Protein AF-A0A8H7FCW8-F1 (afdb_monomer)

Sequence (296 aa):
ADRPLLRIPKSFAQLQALNGLLKKYRDIYPYRIVVCYVITYLFLQAFSLPGSMYLSILGGAVWGVPTALPLACACVATGASLCYLLSAALGPALLTVPRFRAKLDQWGATIAANRENMISFLIVLRIAPLPPHWVVNAVCPHVGIGLAPFWVSTFLGIVGVSVIHTTIGGSLDEMTSADDFHLISWRNFFGLAAVVVGVLIPVGLRYYFGRRGVRAPAEAAITLEEEEEGAEDVVLAAGPRAAPKYAKDARLVLLDDADDDGEVFAPYADDDEEEGEDEDIILEAGPALVLKPAGQ

Radius of gyration: 32.62 Å; Cα contacts (8 Å, |Δi|>4): 241; chains: 1; bounding box: 102×66×73 Å

Foldseek 3Di:
DCVVLPDDDPFLVSVLSVLVVLLVVCVVPVPVSLVVLLVVLLVCLLVVHPDLLVSLLSLLQNPNLVVSLLSSLLSNLNSLLNNLVVLLVCVVVQCVDVVSVVLLVLVLVLCVVCVVPNLLLLLVCLLAPFDDPSVCSNNCSSSPHDSVSSSNSSSLSCSLVSSLSSLNNNCSNVDPHPVSPCCPPVVNVVVSVCSVVVSCVVSVVCVVPDPDDSPPSNVVRVVSVVVVVVVVPPPDDDDPPDDDPDDDDDDDDDDDDDDDDDYDDDDDDDDDDDDDDDDDDDPDDDDDDDDDDDDD

Solvent-accessible surface area (backbone atoms only — not comparable to full-atom values): 17621 Å² total; per-residue (Å²): 133,69,68,84,60,74,58,88,57,90,47,72,69,48,43,46,54,38,47,54,51,49,40,55,47,35,73,76,38,47,68,59,49,52,50,53,49,47,54,53,44,25,50,35,35,32,70,59,45,92,58,59,62,59,51,32,19,48,34,1,51,64,64,28,43,89,57,24,34,62,50,43,26,51,32,48,16,53,8,32,48,45,20,21,50,52,34,50,72,47,36,78,69,54,58,71,39,68,68,54,40,57,53,46,51,53,54,29,52,60,48,60,78,38,55,95,45,44,46,53,47,48,20,48,39,57,62,39,95,41,58,58,78,53,55,57,31,49,46,39,48,80,52,73,52,56,69,65,56,51,33,54,17,40,31,59,22,43,41,54,62,39,50,54,31,7,46,61,16,43,47,51,84,79,49,89,49,86,89,60,68,62,76,70,42,69,66,53,42,53,50,52,48,48,50,40,47,57,66,41,44,67,46,50,51,49,58,72,70,45,93,64,89,71,75,49,51,65,57,54,29,50,58,56,43,60,55,50,60,60,58,72,71,76,74,90,81,82,68,84,80,76,76,81,83,82,74,86,86,74,84,80,83,84,80,86,87,84,84,90,80,85,86,90,89,88,88,91,79,86,90,83,89,84,88,84,80,91,74,84,85,77,82,76,79,77,86,82,84,83,81,79,81,86,77,134

Mean predicted aligned error: 16.54 Å

pLDDT: mean 71.21, std 19.87, range [26.56, 96.88]

Structure (mmCIF, N/CA/C/O backbone):
data_AF-A0A8H7FCW8-F1
#
_entry.id   AF-A0A8H7FCW8-F1
#
loop_
_atom_site.group_PDB
_atom_site.id
_atom_site.type_symbol
_atom_site.label_atom_id
_atom_site.label_alt_id
_atom_site.label_comp_id
_atom_site.label_asym_id
_atom_site.label_entity_id
_atom_site.label_seq_id
_atom_site.pdbx_PDB_ins_code
_atom_site.Cartn_x
_atom_site.Cartn_y
_atom_site.Cartn_z
_atom_site.occupancy
_atom_site.B_iso_or_equiv
_atom_site.auth_seq_id
_atom_site.auth_comp_id
_atom_site.auth_asym_id
_atom_site.auth_atom_id
_atom_site.pdbx_PDB_model_num
ATOM 1 N N . ALA A 1 1 ? 1.873 5.183 -34.029 1.00 67.69 1 ALA A N 1
ATOM 2 C CA . ALA A 1 1 ? 2.656 3.959 -34.277 1.00 67.69 1 ALA A CA 1
ATOM 3 C C . ALA A 1 1 ? 2.491 2.933 -33.152 1.00 67.69 1 ALA A C 1
ATOM 5 O O . ALA A 1 1 ? 2.277 1.776 -33.469 1.00 67.69 1 ALA A O 1
ATOM 6 N N . ASP A 1 2 ? 2.474 3.338 -31.874 1.00 78.75 2 ASP A N 1
ATOM 7 C CA . ASP A 1 2 ? 2.653 2.394 -30.747 1.00 78.75 2 ASP A CA 1
ATOM 8 C C . ASP A 1 2 ? 1.355 1.746 -30.188 1.00 78.75 2 ASP A C 1
ATOM 10 O O . ASP A 1 2 ? 1.413 0.845 -29.356 1.00 78.75 2 ASP A O 1
ATOM 14 N N . ARG A 1 3 ? 0.164 2.129 -30.684 1.00 73.81 3 ARG A N 1
ATOM 15 C CA . ARG A 1 3 ? -1.146 1.561 -30.274 1.00 73.81 3 ARG A CA 1
ATOM 16 C C . ARG A 1 3 ? -1.275 0.021 -30.316 1.00 73.81 3 ARG A C 1
ATOM 18 O O . ARG A 1 3 ? -1.923 -0.506 -29.419 1.00 73.81 3 ARG A O 1
ATOM 25 N N . PRO A 1 4 ? -0.729 -0.728 -31.295 1.00 76.44 4 PRO A N 1
ATOM 26 C CA . PRO A 1 4 ? -0.875 -2.186 -31.319 1.00 76.44 4 PRO A CA 1
ATOM 27 C C . PRO A 1 4 ? -0.100 -2.910 -30.204 1.00 76.44 4 PRO A C 1
ATOM 29 O O . PRO A 1 4 ? -0.443 -4.049 -29.897 1.00 76.44 4 PRO A O 1
ATOM 32 N N . LEU A 1 5 ? 0.893 -2.257 -29.586 1.00 72.94 5 LEU A N 1
ATOM 33 C CA . LEU A 1 5 ? 1.656 -2.788 -28.448 1.00 72.94 5 LEU A CA 1
ATOM 34 C C . LEU A 1 5 ? 0.926 -2.590 -27.104 1.00 72.94 5 LEU A C 1
ATOM 36 O O . LEU A 1 5 ? 1.216 -3.295 -26.143 1.00 72.94 5 LEU A O 1
ATOM 40 N N . LEU A 1 6 ? -0.055 -1.679 -27.036 1.00 77.56 6 LEU A N 1
ATOM 41 C CA . LEU A 1 6 ? -0.935 -1.466 -25.879 1.00 77.56 6 LEU A CA 1
ATOM 42 C C . LEU A 1 6 ? -2.049 -2.523 -25.853 1.00 77.56 6 LEU A C 1
ATOM 44 O O . LEU A 1 6 ? -3.202 -2.259 -26.196 1.00 77.56 6 LEU A O 1
ATOM 48 N N . ARG A 1 7 ? -1.694 -3.751 -25.478 1.00 79.00 7 ARG A N 1
ATOM 49 C CA . ARG A 1 7 ? -2.632 -4.863 -25.275 1.00 79.00 7 ARG A CA 1
ATOM 50 C C . ARG A 1 7 ? -2.267 -5.616 -24.004 1.00 79.00 7 ARG A C 1
ATOM 52 O O . ARG A 1 7 ? -1.115 -5.590 -23.584 1.00 79.00 7 ARG A O 1
ATOM 59 N N . ILE A 1 8 ? -3.247 -6.303 -23.417 1.00 80.25 8 ILE A N 1
ATOM 60 C CA . ILE A 1 8 ? -2.997 -7.204 -22.287 1.00 80.25 8 ILE A CA 1
ATOM 61 C C . ILE A 1 8 ? -2.026 -8.291 -22.775 1.00 80.25 8 ILE A C 1
ATOM 63 O O . ILE A 1 8 ? -2.363 -9.005 -23.729 1.00 80.25 8 ILE A O 1
ATOM 67 N N . PRO A 1 9 ? -0.822 -8.391 -22.186 1.00 79.19 9 PRO A N 1
ATOM 68 C CA . PRO A 1 9 ? 0.190 -9.319 -22.656 1.00 79.19 9 PRO A CA 1
ATOM 69 C C . PRO A 1 9 ? -0.253 -10.751 -22.361 1.00 79.19 9 PRO A C 1
ATOM 71 O O . PRO A 1 9 ? -0.690 -11.064 -21.258 1.00 79.19 9 PRO A O 1
ATOM 74 N N . LYS A 1 10 ? -0.137 -11.625 -23.364 1.00 82.12 10 LYS A N 1
ATOM 75 C CA . LYS A 1 10 ? -0.438 -13.064 -23.244 1.00 82.12 10 LYS A CA 1
ATOM 76 C C . LYS A 1 10 ? 0.820 -13.931 -23.245 1.00 82.12 10 LYS A C 1
ATOM 78 O O . LYS A 1 10 ? 0.733 -15.145 -23.121 1.00 82.12 10 LYS A O 1
ATOM 83 N N . SER A 1 11 ? 1.982 -13.311 -23.433 1.00 80.75 11 SER A N 1
ATOM 84 C CA . SER A 1 11 ? 3.289 -13.964 -23.429 1.00 80.75 11 SER A CA 1
ATOM 85 C C . SER A 1 11 ? 4.317 -13.079 -22.740 1.00 80.75 11 SER A C 1
ATOM 87 O O . SER A 1 11 ? 4.171 -11.854 -22.696 1.00 80.75 11 SER A O 1
ATOM 89 N N . PHE A 1 12 ? 5.377 -13.705 -22.242 1.00 76.12 12 PHE A N 1
ATOM 90 C CA . PHE A 1 12 ? 6.464 -13.022 -21.554 1.00 76.12 12 PHE A CA 1
ATOM 91 C C . PHE A 1 12 ? 7.159 -11.973 -22.449 1.00 76.12 12 PHE A C 1
ATOM 93 O O . PHE A 1 12 ? 7.332 -10.825 -22.045 1.00 76.12 12 PHE A O 1
ATOM 100 N N . ALA A 1 13 ? 7.409 -12.305 -23.720 1.00 78.69 13 ALA A N 1
ATOM 101 C CA . ALA A 1 13 ? 7.969 -11.365 -24.695 1.00 78.69 13 ALA A CA 1
ATOM 102 C C . ALA A 1 13 ? 7.070 -10.133 -24.933 1.00 78.69 13 ALA A C 1
ATOM 104 O O . ALA A 1 13 ? 7.560 -9.011 -25.060 1.00 78.69 13 ALA A O 1
ATOM 105 N N . GLN A 1 14 ? 5.742 -10.310 -24.958 1.00 81.94 14 GLN A N 1
ATOM 106 C CA . GLN A 1 14 ? 4.805 -9.182 -25.063 1.00 81.94 14 GLN A CA 1
ATOM 107 C C . GLN A 1 14 ? 4.816 -8.309 -23.806 1.00 81.94 14 GLN A C 1
ATOM 109 O O . GLN A 1 14 ? 4.690 -7.092 -23.914 1.00 81.94 14 GLN A O 1
ATOM 114 N N . LEU A 1 15 ? 4.970 -8.916 -22.628 1.00 80.81 15 LEU A N 1
ATOM 115 C CA . LEU A 1 15 ? 5.060 -8.195 -21.362 1.00 80.81 15 LEU A CA 1
ATOM 116 C C . LEU A 1 15 ? 6.338 -7.341 -21.298 1.00 80.81 15 LEU A C 1
ATOM 118 O O . LEU A 1 15 ? 6.260 -6.175 -20.914 1.00 80.81 15 LEU A O 1
ATOM 122 N N . GLN A 1 16 ? 7.479 -7.865 -21.757 1.00 80.94 16 GLN A N 1
ATOM 123 C CA . GLN A 1 16 ? 8.723 -7.096 -21.886 1.00 80.94 16 GLN A CA 1
ATOM 124 C C . GLN A 1 16 ? 8.606 -5.962 -22.911 1.00 80.94 16 GLN A C 1
ATOM 126 O O . GLN A 1 16 ? 8.986 -4.828 -22.624 1.00 80.94 16 GLN A O 1
ATOM 131 N N . ALA A 1 17 ? 8.019 -6.223 -24.085 1.00 83.62 17 ALA A N 1
ATOM 132 C CA . ALA A 1 17 ? 7.793 -5.187 -25.094 1.00 83.62 17 ALA A CA 1
ATOM 133 C C . ALA A 1 17 ? 6.874 -4.064 -24.576 1.00 83.62 17 ALA A C 1
ATOM 135 O O . ALA A 1 17 ? 7.136 -2.881 -24.809 1.00 83.62 17 ALA A O 1
ATOM 136 N N . LEU A 1 18 ? 5.821 -4.423 -23.833 1.00 85.25 18 LEU A N 1
ATOM 137 C CA . LEU A 1 18 ? 4.933 -3.469 -23.174 1.00 85.25 18 LEU A CA 1
ATOM 138 C C . LEU A 1 18 ? 5.674 -2.675 -22.091 1.00 85.25 18 LEU A C 1
ATOM 140 O O . LEU A 1 18 ? 5.524 -1.457 -22.027 1.00 85.25 18 LEU A O 1
ATOM 144 N N . ASN A 1 19 ? 6.508 -3.329 -21.279 1.00 84.19 19 ASN A N 1
ATOM 145 C CA . ASN A 1 19 ? 7.333 -2.652 -20.281 1.00 84.19 19 ASN A CA 1
ATOM 146 C C . ASN A 1 19 ? 8.280 -1.627 -20.927 1.00 84.19 19 ASN A C 1
ATOM 148 O O . ASN A 1 19 ? 8.296 -0.466 -20.516 1.00 84.19 19 ASN A O 1
ATOM 152 N N . GLY A 1 20 ? 8.992 -2.018 -21.989 1.00 83.94 20 GLY A N 1
ATOM 153 C CA . GLY A 1 20 ? 9.863 -1.118 -22.746 1.00 83.94 20 GLY A CA 1
ATOM 154 C C . GLY A 1 20 ? 9.106 0.090 -23.305 1.00 83.94 20 GLY A C 1
ATOM 155 O O . GLY A 1 20 ? 9.594 1.221 -23.246 1.00 83.94 20 GLY A O 1
ATOM 156 N N . LEU A 1 21 ? 7.869 -0.116 -23.766 1.00 86.62 21 LEU A N 1
ATOM 157 C CA . LEU A 1 21 ? 7.003 0.975 -24.201 1.00 86.62 21 LEU A CA 1
ATOM 158 C C . LEU A 1 21 ? 6.611 1.906 -23.044 1.00 86.62 21 LEU A C 1
ATOM 160 O O . LEU A 1 21 ? 6.648 3.128 -23.196 1.00 86.62 21 LEU A O 1
ATOM 164 N N . LEU A 1 22 ? 6.257 1.353 -21.882 1.00 85.19 22 LEU A N 1
ATOM 165 C CA . LEU A 1 22 ? 5.939 2.145 -20.694 1.00 85.19 22 LEU A CA 1
ATOM 166 C C . LEU A 1 22 ? 7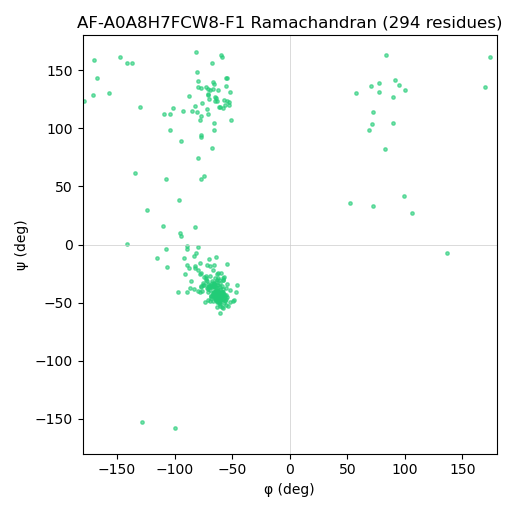.144 2.953 -20.211 1.00 85.19 22 LEU A C 1
ATOM 168 O O . LEU A 1 22 ? 6.975 4.120 -19.870 1.00 85.19 22 LEU A O 1
ATOM 172 N N . LYS A 1 23 ? 8.354 2.383 -20.234 1.00 86.38 23 LYS A N 1
ATOM 173 C CA . LYS A 1 23 ? 9.602 3.093 -19.910 1.00 86.38 23 LYS A CA 1
ATOM 174 C C . LYS A 1 23 ? 9.866 4.245 -20.873 1.00 86.38 23 LYS A C 1
ATOM 176 O O . LYS A 1 23 ? 10.110 5.363 -20.430 1.00 86.38 23 LYS A O 1
ATOM 181 N N . LYS A 1 24 ? 9.693 4.020 -22.179 1.00 88.31 24 LYS A N 1
ATOM 182 C CA . LYS A 1 24 ? 9.769 5.085 -23.191 1.00 88.31 24 LYS A CA 1
ATOM 183 C C . LYS A 1 24 ? 8.802 6.233 -22.870 1.00 88.31 24 LYS A C 1
ATOM 185 O O . LYS A 1 24 ? 9.197 7.394 -22.897 1.00 88.31 24 LYS A O 1
ATOM 190 N N . TYR A 1 25 ? 7.544 5.939 -22.537 1.00 86.00 25 TYR A N 1
ATOM 191 C CA . TYR A 1 25 ? 6.565 6.980 -22.195 1.00 86.00 25 TYR A CA 1
ATOM 192 C C . TYR A 1 25 ? 6.773 7.607 -20.813 1.00 86.00 25 TYR A C 1
ATOM 194 O O . TYR A 1 25 ? 6.441 8.779 -20.639 1.00 86.00 25 TYR A O 1
ATOM 202 N N . ARG A 1 26 ? 7.344 6.873 -19.854 1.00 86.94 26 ARG A N 1
ATOM 203 C CA . ARG A 1 26 ? 7.813 7.412 -18.572 1.00 86.94 26 ARG A CA 1
ATOM 204 C C . ARG A 1 26 ? 8.861 8.496 -18.806 1.00 86.94 26 ARG A C 1
ATOM 206 O O . ARG A 1 26 ? 8.776 9.535 -18.168 1.00 86.94 26 ARG A O 1
ATOM 213 N N . ASP A 1 27 ? 9.793 8.290 -19.731 1.00 88.62 27 ASP A N 1
ATOM 214 C CA . ASP A 1 27 ? 10.864 9.258 -19.992 1.00 88.62 27 ASP A CA 1
ATOM 215 C C . ASP A 1 27 ? 10.356 10.491 -20.757 1.00 8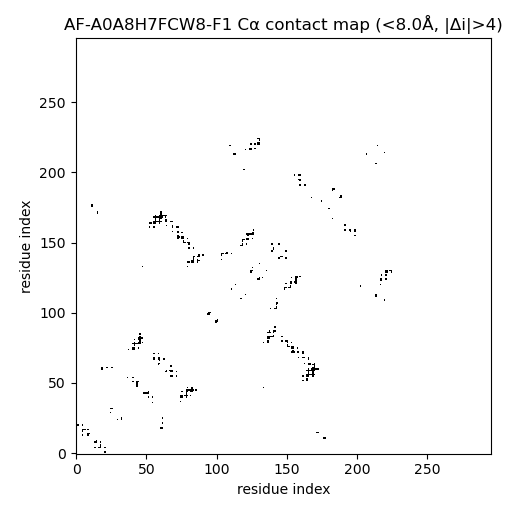8.62 27 ASP A C 1
ATOM 217 O O . ASP A 1 27 ? 10.786 11.611 -20.493 1.00 88.62 27 ASP A O 1
ATOM 221 N N . ILE A 1 28 ? 9.384 10.309 -21.659 1.00 91.19 28 ILE A N 1
ATOM 222 C CA . ILE A 1 28 ? 8.777 11.417 -22.417 1.00 91.19 28 ILE A CA 1
ATOM 223 C C . ILE A 1 28 ? 7.789 12.224 -21.551 1.00 91.19 28 ILE A C 1
ATOM 225 O O . ILE A 1 28 ? 7.732 13.449 -21.649 1.00 91.19 28 ILE A O 1
ATOM 229 N N . TYR A 1 29 ? 6.994 11.558 -20.706 1.00 91.56 29 TYR A N 1
ATOM 230 C CA . TYR A 1 29 ? 5.922 12.176 -19.915 1.00 91.56 29 TYR A CA 1
ATOM 231 C C . TYR A 1 29 ? 5.924 11.722 -18.441 1.00 91.56 29 TYR A C 1
ATOM 233 O O . TYR A 1 29 ? 4.914 11.192 -17.959 1.00 91.56 29 TYR A O 1
ATOM 241 N N . PRO A 1 30 ? 7.000 11.981 -17.676 1.00 88.75 30 PRO A N 1
ATOM 242 C CA . PRO A 1 30 ? 7.188 11.413 -16.337 1.00 88.75 30 PRO A CA 1
ATOM 243 C C . PRO A 1 30 ? 6.053 11.765 -15.373 1.00 88.75 30 PRO A C 1
ATOM 245 O O . PRO A 1 30 ? 5.476 10.883 -14.737 1.00 88.75 30 PRO A O 1
ATOM 248 N N . TYR A 1 31 ? 5.653 13.038 -15.329 1.00 92.00 31 TYR A N 1
ATOM 249 C CA . TYR A 1 31 ? 4.579 13.499 -14.447 1.00 92.00 31 TYR A CA 1
ATOM 250 C C . TYR A 1 31 ? 3.224 12.870 -14.778 1.00 92.00 31 TYR A C 1
ATOM 252 O O . TYR A 1 31 ? 2.482 12.501 -13.873 1.00 92.00 31 TYR A O 1
ATOM 260 N N . ARG A 1 32 ? 2.898 12.708 -16.067 1.00 92.44 32 ARG A N 1
ATOM 261 C CA . ARG A 1 32 ? 1.607 12.135 -16.483 1.00 92.44 32 ARG A CA 1
ATOM 262 C C . ARG A 1 32 ? 1.507 10.671 -16.076 1.00 92.44 32 ARG A C 1
ATOM 264 O O . ARG A 1 32 ? 0.476 10.269 -15.551 1.00 92.44 32 ARG A O 1
ATOM 271 N N . ILE A 1 33 ? 2.577 9.898 -16.272 1.00 92.31 33 ILE A N 1
ATOM 272 C CA . ILE A 1 33 ? 2.602 8.479 -15.899 1.00 92.31 33 ILE A CA 1
ATOM 273 C C . ILE A 1 33 ? 2.476 8.314 -14.383 1.00 92.31 33 ILE A C 1
ATOM 275 O O . ILE A 1 33 ? 1.669 7.503 -13.936 1.00 92.31 33 ILE A O 1
ATOM 279 N N . VAL A 1 34 ? 3.197 9.117 -13.591 1.00 93.06 34 VAL A N 1
ATOM 280 C CA . VAL A 1 34 ? 3.084 9.080 -12.123 1.00 93.06 34 VAL A CA 1
ATOM 281 C C . VAL A 1 34 ? 1.676 9.464 -11.666 1.00 93.06 34 VAL A C 1
ATOM 283 O O . VAL A 1 34 ? 1.093 8.757 -10.853 1.00 93.06 34 VAL A O 1
ATOM 286 N N . VAL A 1 35 ? 1.088 10.534 -12.209 1.00 94.88 35 VAL A N 1
ATOM 287 C CA . VAL A 1 35 ? -0.275 10.956 -11.844 1.00 94.88 35 VAL A CA 1
ATOM 288 C C . VAL A 1 35 ? -1.307 9.886 -12.207 1.00 94.88 35 VAL A C 1
ATOM 290 O O . VAL A 1 35 ? -2.135 9.537 -11.369 1.00 94.88 35 VAL A O 1
ATOM 293 N N . CYS A 1 36 ? -1.243 9.311 -13.411 1.00 94.31 36 CYS A N 1
ATOM 294 C CA . CYS A 1 36 ? -2.133 8.217 -13.807 1.00 94.31 36 CYS A CA 1
ATOM 295 C C . CYS A 1 36 ? -1.968 6.990 -12.903 1.00 94.31 36 CYS A C 1
ATOM 297 O O . CYS A 1 36 ? -2.968 6.397 -12.497 1.00 94.31 36 CYS A O 1
ATOM 299 N N . TYR A 1 37 ? -0.726 6.631 -12.564 1.00 94.62 37 TYR A N 1
ATOM 300 C CA . TYR A 1 37 ? -0.425 5.545 -11.637 1.00 94.62 37 TYR A CA 1
ATOM 301 C C . TYR A 1 37 ? -1.061 5.794 -10.268 1.00 94.62 37 TYR A C 1
ATOM 303 O O . TYR A 1 37 ? -1.833 4.963 -9.800 1.00 94.62 37 TYR A O 1
ATOM 311 N N . VAL A 1 38 ? -0.806 6.961 -9.667 1.00 96.31 38 VAL A N 1
ATOM 312 C CA . VAL A 1 38 ? -1.325 7.331 -8.343 1.00 96.31 38 VAL A CA 1
ATOM 313 C C . VAL A 1 38 ? -2.851 7.350 -8.342 1.00 96.31 38 VAL A C 1
ATOM 315 O O . VAL A 1 38 ? -3.451 6.711 -7.488 1.00 96.31 38 VAL A O 1
ATOM 318 N N . ILE A 1 39 ? -3.497 8.015 -9.305 1.00 96.50 39 ILE A N 1
ATOM 319 C CA . ILE A 1 39 ? -4.966 8.094 -9.367 1.00 96.50 39 ILE A CA 1
ATOM 320 C C . ILE A 1 39 ? -5.585 6.699 -9.483 1.00 96.50 39 ILE A C 1
ATOM 322 O O . ILE A 1 39 ? -6.525 6.384 -8.757 1.00 96.50 39 ILE A O 1
ATOM 326 N N . THR A 1 40 ? -5.042 5.848 -10.358 1.00 95.56 40 THR A N 1
ATOM 327 C CA . THR A 1 40 ? -5.548 4.478 -10.536 1.00 95.56 40 THR A CA 1
ATOM 328 C C . THR A 1 40 ? -5.364 3.660 -9.260 1.00 95.56 40 THR A C 1
ATOM 330 O O . THR A 1 40 ? -6.276 2.949 -8.845 1.00 95.56 40 THR A O 1
ATOM 333 N N . TYR A 1 41 ? -4.212 3.792 -8.600 1.00 94.81 41 TYR A N 1
ATOM 334 C CA . TYR A 1 41 ? -3.928 3.098 -7.347 1.00 94.81 41 TYR A CA 1
ATOM 335 C C . TYR A 1 41 ? -4.881 3.543 -6.234 1.00 94.81 41 TYR A C 1
ATOM 337 O O . TYR A 1 41 ? -5.493 2.706 -5.571 1.00 94.81 41 TYR A O 1
ATOM 345 N N . LEU A 1 42 ? -5.045 4.858 -6.057 1.00 96.12 42 LEU A N 1
ATOM 346 C CA . LEU A 1 42 ? -5.967 5.428 -5.079 1.00 96.12 42 LEU A CA 1
ATOM 347 C C . LEU A 1 42 ? -7.401 4.976 -5.342 1.00 96.12 42 LEU A C 1
ATOM 349 O O . LEU A 1 42 ? -8.090 4.635 -4.391 1.00 96.12 42 LEU A O 1
ATOM 353 N N . PHE A 1 43 ? -7.832 4.921 -6.604 1.00 95.38 43 PHE A N 1
ATOM 354 C CA . PHE A 1 43 ? -9.153 4.425 -6.979 1.00 95.38 43 PHE A CA 1
ATOM 355 C C . PHE A 1 43 ? -9.350 2.963 -6.559 1.00 95.38 43 PHE A C 1
ATOM 357 O O . PHE A 1 43 ? -10.296 2.664 -5.834 1.00 95.38 43 PHE A O 1
ATOM 364 N N . LEU A 1 44 ? -8.435 2.061 -6.941 1.00 93.88 44 LEU A N 1
ATOM 365 C CA . LEU A 1 44 ? -8.531 0.650 -6.550 1.00 93.88 44 LEU A CA 1
ATOM 366 C C . LEU A 1 44 ? -8.589 0.497 -5.029 1.00 93.88 44 LEU A C 1
ATOM 368 O O . LEU A 1 44 ? -9.401 -0.262 -4.511 1.00 93.88 44 LEU A O 1
ATOM 372 N N . GLN A 1 45 ? -7.761 1.249 -4.310 1.00 94.44 45 GLN A N 1
ATOM 373 C CA . GLN A 1 45 ? -7.676 1.132 -2.864 1.00 94.44 45 GLN A CA 1
ATOM 374 C C . GLN A 1 45 ? -8.864 1.783 -2.132 1.00 94.44 45 GLN A C 1
ATOM 376 O O . GLN A 1 45 ? -9.305 1.248 -1.117 1.00 94.44 45 GLN A O 1
ATOM 381 N N . ALA A 1 46 ? -9.404 2.894 -2.643 1.00 93.06 46 ALA A N 1
ATOM 382 C CA . ALA A 1 46 ? -10.565 3.578 -2.073 1.00 93.06 46 ALA A CA 1
ATOM 383 C C . ALA A 1 46 ? -11.826 2.707 -2.137 1.00 93.06 46 ALA A C 1
ATOM 385 O O . ALA A 1 46 ? -12.591 2.655 -1.176 1.00 93.06 46 ALA A O 1
ATOM 386 N N . PHE A 1 47 ? -12.002 1.986 -3.246 1.00 91.38 47 PHE A N 1
ATOM 387 C CA . PHE A 1 47 ? -13.125 1.073 -3.466 1.00 91.38 47 PHE A CA 1
ATOM 388 C C . PHE A 1 47 ? -12.813 -0.381 -3.082 1.00 91.38 47 PHE A C 1
ATOM 390 O O . PHE A 1 47 ? -13.629 -1.262 -3.333 1.00 91.38 47 PHE A O 1
ATOM 397 N N . SER A 1 48 ? -11.650 -0.640 -2.471 1.00 87.75 48 SER A N 1
ATOM 398 C CA . SER A 1 48 ? -11.207 -1.980 -2.060 1.00 87.75 48 SER A CA 1
ATOM 399 C C . SER A 1 48 ? -11.263 -3.034 -3.179 1.00 87.75 48 SER A C 1
ATOM 401 O O . SER A 1 48 ? -11.557 -4.204 -2.945 1.00 87.75 48 SER A O 1
ATOM 403 N N . LEU A 1 49 ? -10.966 -2.619 -4.412 1.00 89.62 49 LEU A N 1
ATOM 404 C CA . LEU A 1 49 ? -10.976 -3.482 -5.588 1.00 89.62 49 LEU A CA 1
ATOM 405 C C . LEU A 1 49 ? -9.692 -4.325 -5.667 1.00 89.62 49 LEU A C 1
ATOM 407 O O . LEU A 1 49 ? -8.594 -3.805 -5.430 1.00 89.62 49 LEU A O 1
ATOM 411 N N . PRO A 1 50 ? -9.786 -5.606 -6.068 1.00 86.88 50 PRO A N 1
ATOM 412 C CA . PRO A 1 50 ? -8.607 -6.421 -6.315 1.00 86.88 50 PRO A CA 1
ATOM 413 C C . PRO A 1 50 ? -7.819 -5.871 -7.513 1.00 86.88 50 PRO A C 1
ATOM 415 O O . PRO A 1 50 ? -8.392 -5.495 -8.535 1.00 86.88 50 PRO A O 1
ATOM 418 N N . GLY A 1 51 ? -6.488 -5.842 -7.404 1.00 84.69 51 GLY A N 1
ATOM 419 C CA . GLY A 1 51 ? -5.602 -5.461 -8.514 1.00 84.69 51 GLY A CA 1
ATOM 420 C C . GLY A 1 51 ? -4.439 -4.533 -8.157 1.00 84.69 51 GLY A C 1
ATOM 421 O O . GLY A 1 51 ? -3.548 -4.336 -8.983 1.00 84.69 51 GLY A O 1
ATOM 422 N N . SER A 1 52 ? -4.383 -4.013 -6.928 1.00 89.44 52 SER A N 1
ATOM 423 C CA . SER A 1 52 ? -3.267 -3.184 -6.438 1.00 89.44 52 SER A CA 1
ATOM 424 C C . SER A 1 52 ? -1.907 -3.898 -6.501 1.00 89.44 52 SER A C 1
ATOM 426 O O . SER A 1 52 ? -0.891 -3.260 -6.776 1.00 89.44 52 SER A O 1
ATOM 428 N N . MET A 1 53 ? -1.891 -5.231 -6.362 1.00 90.38 53 MET A N 1
ATOM 429 C CA . MET A 1 53 ? -0.717 -6.081 -6.606 1.00 90.38 53 MET A CA 1
ATOM 430 C C . MET A 1 53 ? -0.092 -5.813 -7.982 1.00 90.38 53 MET A C 1
ATOM 432 O O . MET A 1 53 ? 1.114 -5.585 -8.076 1.00 90.38 53 MET A O 1
ATOM 436 N N . TYR A 1 54 ? -0.904 -5.800 -9.044 1.00 90.19 54 TYR A N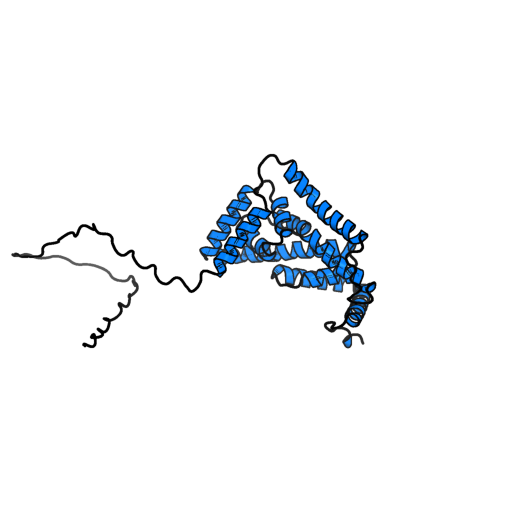 1
ATOM 437 C CA . TYR A 1 54 ? -0.413 -5.604 -10.408 1.00 90.19 54 TYR A CA 1
ATOM 438 C C . TYR A 1 54 ? 0.179 -4.211 -10.602 1.00 90.19 54 TYR A C 1
ATOM 440 O O . TYR A 1 54 ? 1.180 -4.073 -11.299 1.00 90.19 54 TYR A O 1
ATOM 448 N N . LEU A 1 55 ? -0.387 -3.188 -9.953 1.00 92.44 55 LEU A N 1
ATOM 449 C CA . LEU A 1 55 ? 0.196 -1.848 -9.964 1.00 92.44 55 LEU A CA 1
ATOM 450 C C . LEU A 1 55 ? 1.534 -1.814 -9.223 1.00 92.44 55 LEU A C 1
ATOM 452 O O . LEU A 1 55 ? 2.478 -1.231 -9.738 1.00 92.44 55 LEU A O 1
ATOM 456 N N . SER A 1 56 ? 1.672 -2.481 -8.077 1.00 93.25 56 SER A N 1
ATOM 457 C CA . SER A 1 56 ? 2.964 -2.558 -7.379 1.00 93.25 56 SER A CA 1
ATOM 458 C C . SER A 1 56 ? 4.041 -3.259 -8.220 1.00 93.25 56 SER A C 1
ATOM 460 O O . SER A 1 56 ? 5.175 -2.782 -8.283 1.00 93.25 56 SER A O 1
ATOM 462 N N . ILE A 1 57 ? 3.686 -4.342 -8.923 1.00 90.94 57 ILE A N 1
ATOM 463 C CA . ILE A 1 57 ? 4.579 -5.016 -9.881 1.00 90.94 57 ILE A CA 1
ATOM 464 C C . ILE A 1 57 ? 4.932 -4.066 -11.030 1.00 90.94 57 ILE A C 1
ATOM 466 O O . ILE A 1 57 ? 6.105 -3.863 -11.330 1.00 90.94 57 ILE A O 1
ATOM 470 N N . LEU A 1 58 ? 3.937 -3.419 -11.638 1.00 91.31 58 LEU A N 1
ATOM 471 C CA . LEU A 1 58 ? 4.149 -2.445 -12.707 1.00 91.31 58 LEU A CA 1
ATOM 472 C C . LEU A 1 58 ? 5.080 -1.312 -12.266 1.00 91.31 58 LEU A C 1
ATOM 474 O O . LEU A 1 58 ? 5.991 -0.938 -12.999 1.00 91.31 58 LEU A O 1
ATOM 478 N N . GLY A 1 59 ? 4.877 -0.790 -11.057 1.00 91.75 59 GLY A N 1
ATOM 479 C CA . GLY A 1 59 ? 5.695 0.266 -10.485 1.00 91.75 59 GLY A CA 1
ATOM 480 C C . GLY A 1 59 ? 7.150 -0.166 -10.346 1.00 91.75 59 GLY A C 1
ATOM 481 O O . GLY A 1 59 ? 8.046 0.542 -10.806 1.00 91.75 59 GLY A O 1
ATOM 482 N N . GLY A 1 60 ? 7.384 -1.360 -9.794 1.00 91.19 60 GLY A N 1
ATOM 483 C CA . GLY A 1 60 ? 8.718 -1.954 -9.714 1.00 91.19 60 GLY A CA 1
ATOM 484 C C . GLY A 1 60 ? 9.370 -2.113 -11.085 1.00 91.19 60 GLY A C 1
ATOM 485 O O . GLY A 1 60 ? 10.540 -1.786 -11.259 1.00 91.19 60 GLY A O 1
ATOM 486 N N . ALA A 1 61 ? 8.592 -2.521 -12.084 1.00 89.12 61 ALA A N 1
ATOM 487 C CA . ALA A 1 61 ? 9.077 -2.733 -13.437 1.00 89.12 61 ALA A CA 1
ATOM 488 C C . ALA A 1 61 ? 9.376 -1.426 -14.189 1.00 89.12 61 ALA A C 1
ATOM 490 O O . ALA A 1 61 ? 10.254 -1.408 -15.046 1.00 89.12 61 ALA A O 1
ATOM 491 N N . VAL A 1 62 ? 8.659 -0.338 -13.888 1.00 89.81 62 VAL A N 1
ATOM 492 C CA . VAL A 1 62 ? 8.803 0.967 -14.553 1.00 89.81 62 VAL A CA 1
ATOM 493 C C . VAL A 1 62 ? 9.842 1.851 -13.871 1.00 89.81 62 VAL A C 1
ATOM 495 O O . VAL A 1 62 ? 10.594 2.518 -14.573 1.00 89.81 62 VAL A O 1
ATOM 498 N N . TRP A 1 63 ? 9.912 1.888 -12.538 1.00 90.19 63 TRP A N 1
ATOM 499 C CA . TRP A 1 63 ? 10.801 2.800 -11.799 1.00 90.19 63 TRP A CA 1
ATOM 500 C C . TRP A 1 63 ? 11.906 2.104 -10.994 1.00 90.19 63 TRP A C 1
ATOM 502 O O . TRP A 1 63 ? 12.844 2.777 -10.562 1.00 90.19 63 TRP A O 1
ATOM 512 N N . GLY A 1 64 ? 11.840 0.782 -10.829 1.00 88.94 64 GLY A N 1
ATOM 513 C CA . GLY A 1 64 ? 12.721 0.028 -9.938 1.00 88.94 64 GLY A CA 1
ATOM 514 C C . GLY A 1 64 ? 12.240 0.042 -8.484 1.00 88.94 64 GLY A C 1
ATOM 515 O O . GLY A 1 64 ? 11.420 0.864 -8.078 1.00 88.94 64 GLY A O 1
ATOM 516 N N . VAL A 1 65 ? 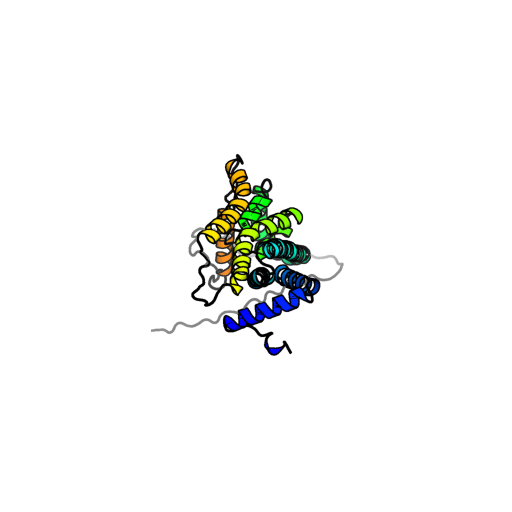12.766 -0.876 -7.670 1.00 88.56 65 VAL A N 1
ATOM 517 C CA . VAL A 1 65 ? 12.337 -1.072 -6.271 1.00 88.56 65 VAL A CA 1
ATOM 518 C C . VAL A 1 65 ? 12.500 0.180 -5.388 1.00 88.56 65 VAL A C 1
ATOM 520 O O . VAL A 1 65 ? 11.536 0.525 -4.705 1.00 88.56 65 VAL A O 1
ATOM 523 N N . PRO A 1 66 ? 13.639 0.909 -5.389 1.00 89.06 66 PRO A N 1
ATOM 524 C CA . PRO A 1 66 ? 13.865 1.999 -4.428 1.00 89.06 66 PRO A CA 1
ATOM 525 C C . PRO A 1 66 ? 12.872 3.162 -4.541 1.00 89.06 66 PRO A C 1
ATOM 527 O O . PRO A 1 66 ? 12.597 3.846 -3.561 1.00 89.06 66 PRO A O 1
ATOM 530 N N . THR A 1 67 ? 12.339 3.394 -5.738 1.00 91.75 67 THR A N 1
ATOM 531 C CA . THR A 1 67 ? 11.392 4.472 -6.048 1.00 91.75 67 THR A CA 1
ATOM 532 C C . THR A 1 67 ? 9.950 3.969 -6.015 1.00 91.75 67 THR A C 1
ATOM 534 O O . THR A 1 67 ? 9.075 4.642 -5.470 1.00 91.75 67 THR A O 1
ATOM 537 N N . ALA A 1 68 ? 9.695 2.768 -6.544 1.00 93.44 68 ALA A N 1
ATOM 538 C CA . ALA A 1 68 ? 8.364 2.181 -6.583 1.00 93.44 68 ALA A CA 1
ATOM 539 C C . ALA A 1 68 ? 7.850 1.790 -5.197 1.00 93.44 68 ALA A C 1
ATOM 541 O O . ALA A 1 68 ? 6.665 1.959 -4.932 1.00 93.44 68 ALA A O 1
ATOM 542 N N . LEU A 1 69 ? 8.720 1.299 -4.308 1.00 93.19 69 LEU A N 1
ATOM 543 C CA . LEU A 1 69 ? 8.337 0.856 -2.968 1.00 93.19 69 LEU A CA 1
ATOM 544 C C . LEU A 1 69 ? 7.718 1.977 -2.114 1.00 93.19 69 LEU A C 1
ATOM 546 O O . LEU A 1 69 ? 6.562 1.824 -1.714 1.00 93.19 69 LEU A O 1
ATOM 550 N N . PRO A 1 70 ? 8.404 3.109 -1.843 1.00 95.31 70 PRO A N 1
ATOM 551 C CA . PRO A 1 70 ? 7.813 4.179 -1.042 1.00 95.31 70 PRO A CA 1
ATOM 552 C C . PRO A 1 70 ? 6.571 4.777 -1.714 1.00 95.31 70 PRO A C 1
ATOM 554 O O . PRO A 1 70 ? 5.608 5.110 -1.024 1.00 95.31 70 PRO A O 1
ATOM 557 N N . LEU A 1 71 ? 6.555 4.861 -3.050 1.00 95.56 71 LEU A N 1
ATOM 558 C CA . LEU A 1 71 ? 5.402 5.352 -3.802 1.00 95.56 71 LEU A CA 1
ATOM 559 C C . LEU A 1 71 ? 4.189 4.421 -3.662 1.00 95.56 71 LEU A C 1
ATOM 561 O O . LEU A 1 71 ? 3.085 4.898 -3.410 1.00 95.56 71 LEU A O 1
ATOM 565 N N . ALA 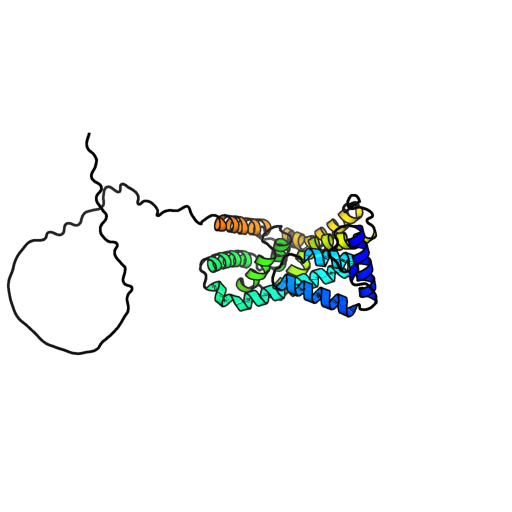A 1 72 ? 4.383 3.106 -3.790 1.00 95.88 72 ALA A N 1
ATOM 566 C CA . ALA A 1 72 ? 3.328 2.112 -3.623 1.00 95.88 72 ALA A CA 1
ATOM 567 C C . ALA A 1 72 ? 2.783 2.124 -2.190 1.00 95.88 72 ALA A C 1
ATOM 569 O O . ALA A 1 72 ? 1.573 2.239 -2.016 1.00 95.88 72 ALA A O 1
ATOM 570 N N . CYS A 1 73 ? 3.648 2.116 -1.168 1.00 95.25 73 CYS A N 1
ATOM 571 C CA . CYS A 1 73 ? 3.213 2.201 0.229 1.00 95.25 73 CYS A CA 1
ATOM 572 C C . CYS A 1 73 ? 2.419 3.487 0.508 1.00 95.25 73 CYS A C 1
ATOM 574 O O . CYS A 1 73 ? 1.383 3.441 1.172 1.00 95.25 73 CYS A O 1
ATOM 576 N N . ALA A 1 74 ? 2.854 4.629 -0.038 1.00 96.62 74 ALA A N 1
ATOM 577 C CA . ALA A 1 74 ? 2.134 5.896 0.086 1.00 96.62 74 ALA A CA 1
ATOM 578 C C . ALA A 1 74 ? 0.766 5.857 -0.614 1.00 96.62 74 ALA A C 1
ATOM 580 O O . ALA A 1 74 ? -0.214 6.363 -0.063 1.00 96.62 74 ALA A O 1
ATOM 581 N N . CYS A 1 75 ? 0.677 5.232 -1.793 1.00 96.31 75 CYS A N 1
ATOM 582 C CA . CYS A 1 75 ? -0.583 5.050 -2.514 1.00 96.31 75 CYS A CA 1
ATOM 583 C C . CYS A 1 75 ? -1.545 4.135 -1.749 1.00 96.31 75 CYS A C 1
ATOM 585 O O . CYS A 1 75 ? -2.715 4.482 -1.612 1.00 96.31 75 CYS A O 1
ATOM 587 N N . VAL A 1 76 ? -1.065 3.013 -1.203 1.00 95.25 76 VAL A N 1
ATOM 588 C CA . VAL A 1 76 ? -1.885 2.103 -0.387 1.00 95.25 76 VAL A CA 1
ATOM 589 C C . VAL A 1 76 ? -2.391 2.824 0.858 1.00 95.25 76 VAL A C 1
ATOM 591 O O . VAL A 1 76 ? -3.589 2.817 1.112 1.00 95.25 76 VAL A O 1
ATOM 594 N N . ALA A 1 77 ? -1.516 3.492 1.615 1.00 95.62 77 ALA A N 1
ATOM 595 C CA . ALA A 1 77 ? -1.910 4.194 2.835 1.00 95.62 77 ALA A CA 1
ATOM 596 C C . ALA A 1 77 ? -2.923 5.312 2.556 1.00 95.62 77 ALA A C 1
ATOM 598 O O . ALA A 1 77 ? -3.957 5.401 3.214 1.00 95.62 77 ALA A O 1
ATOM 599 N N . THR A 1 78 ? -2.670 6.124 1.531 1.00 96.88 78 THR A N 1
ATOM 600 C CA . THR A 1 78 ? -3.545 7.248 1.169 1.00 96.88 78 THR A CA 1
ATOM 601 C C . THR A 1 78 ? -4.868 6.769 0.573 1.00 96.88 78 THR A C 1
ATOM 603 O O . THR A 1 78 ? -5.923 7.291 0.915 1.00 96.88 78 THR A O 1
ATOM 606 N N . GLY A 1 79 ? -4.851 5.740 -0.272 1.00 95.25 79 GLY A N 1
ATOM 607 C CA . GLY A 1 79 ? -6.067 5.169 -0.843 1.00 95.25 79 GLY A CA 1
ATOM 608 C C . GLY A 1 79 ? -6.902 4.419 0.196 1.00 95.25 79 GLY A C 1
ATOM 609 O O . GLY A 1 79 ? -8.125 4.524 0.198 1.00 95.25 79 GLY A O 1
ATOM 610 N N . ALA A 1 80 ? -6.258 3.741 1.148 1.00 94.38 80 ALA A N 1
ATOM 611 C CA . ALA A 1 80 ? -6.938 3.116 2.278 1.00 94.38 80 ALA A CA 1
ATOM 612 C C . ALA A 1 80 ? -7.573 4.176 3.184 1.00 94.38 80 ALA A C 1
ATOM 614 O O . ALA A 1 80 ? -8.664 3.961 3.702 1.00 94.38 80 ALA A O 1
ATOM 615 N N . SER A 1 81 ? -6.938 5.344 3.331 1.00 95.69 81 SER A N 1
ATOM 616 C CA . SER A 1 81 ? -7.534 6.495 4.012 1.00 95.69 81 SER A CA 1
ATOM 617 C C . SER A 1 81 ? -8.777 7.025 3.297 1.00 95.69 81 SER A C 1
ATOM 619 O O . SER A 1 81 ? -9.719 7.430 3.968 1.00 95.69 81 SER A O 1
ATOM 621 N N . LEU A 1 82 ? -8.836 6.985 1.962 1.00 95.19 82 LEU A N 1
ATOM 622 C CA . LEU A 1 82 ? -10.068 7.316 1.235 1.00 95.19 82 LEU A CA 1
ATOM 623 C C . LEU A 1 82 ? -11.175 6.297 1.527 1.00 95.19 82 LEU A C 1
ATOM 625 O O . LEU A 1 82 ? -12.296 6.699 1.816 1.00 95.19 82 LEU A O 1
ATOM 629 N N . CYS A 1 83 ? -10.854 4.999 1.532 1.00 93.62 83 CYS A N 1
ATOM 630 C CA . CYS A 1 83 ? -11.799 3.946 1.923 1.00 93.62 83 CYS A CA 1
ATOM 631 C C . CYS A 1 83 ? -12.306 4.141 3.364 1.00 93.62 83 CYS A C 1
ATOM 633 O O . CYS A 1 83 ? -13.507 4.090 3.614 1.00 93.62 83 CYS A O 1
ATOM 635 N N . TYR A 1 84 ? -11.400 4.460 4.292 1.00 93.50 84 TYR A N 1
ATOM 636 C CA . TYR A 1 84 ? -11.721 4.818 5.673 1.00 93.50 84 TYR A CA 1
ATOM 637 C C . TYR A 1 84 ? -12.704 5.995 5.732 1.00 93.50 84 TYR A C 1
ATOM 639 O O . TYR A 1 84 ? -13.693 5.935 6.455 1.00 93.50 84 TYR A O 1
ATOM 647 N N . LEU A 1 85 ? -12.457 7.068 4.971 1.00 93.88 85 LEU A N 1
ATOM 648 C CA . LEU A 1 85 ? -13.307 8.263 4.981 1.00 93.88 85 LEU A CA 1
ATOM 649 C C . LEU A 1 85 ? -14.679 7.988 4.360 1.00 93.88 85 LEU A C 1
ATOM 651 O O . LEU A 1 85 ? -15.686 8.456 4.885 1.00 93.88 85 LEU A O 1
ATOM 655 N N . LEU A 1 86 ? -14.728 7.197 3.284 1.00 92.25 86 LEU A N 1
ATOM 656 C CA . LEU A 1 86 ? -15.981 6.733 2.688 1.00 92.25 86 LEU A CA 1
ATOM 657 C C . LEU A 1 86 ? -16.776 5.889 3.690 1.00 92.25 86 LEU A C 1
ATOM 659 O O . LEU A 1 86 ? -17.952 6.158 3.909 1.00 92.25 86 LEU A O 1
ATOM 663 N N . SER A 1 87 ? -16.131 4.928 4.356 1.00 90.81 87 SER A N 1
ATOM 664 C CA . SER A 1 87 ? -16.775 4.111 5.390 1.00 90.81 87 SER A CA 1
ATOM 665 C C . SER A 1 87 ? -17.274 4.966 6.558 1.00 90.81 87 SER A C 1
ATOM 667 O O . SER A 1 87 ? -18.404 4.790 7.005 1.00 90.81 87 SER A O 1
ATOM 669 N N . ALA A 1 88 ? -16.484 5.943 7.014 1.00 89.56 88 ALA A N 1
ATOM 670 C CA . ALA A 1 88 ? -16.890 6.881 8.059 1.00 89.56 88 ALA A CA 1
ATOM 671 C C . ALA A 1 88 ? -18.132 7.693 7.654 1.00 89.56 88 ALA A C 1
ATOM 673 O O . ALA A 1 88 ? -19.043 7.864 8.460 1.00 89.56 88 ALA A O 1
ATOM 674 N N . ALA A 1 89 ? -18.195 8.150 6.399 1.00 89.06 89 ALA A N 1
ATOM 675 C CA . ALA A 1 89 ? -19.341 8.885 5.868 1.00 89.06 89 ALA A CA 1
ATOM 676 C C . ALA A 1 89 ? -20.599 8.007 5.725 1.00 89.06 89 ALA A C 1
ATOM 678 O O . ALA A 1 89 ? -21.704 8.486 5.965 1.00 89.06 89 ALA A O 1
ATOM 679 N N . LEU A 1 90 ? -20.443 6.725 5.372 1.00 84.44 90 LEU A N 1
ATOM 680 C CA . LEU A 1 90 ? -21.542 5.753 5.260 1.00 84.44 90 LEU A CA 1
ATOM 681 C C . LEU A 1 90 ? -21.942 5.116 6.607 1.00 84.44 90 LEU A C 1
ATOM 683 O O . LEU A 1 90 ? -22.966 4.436 6.688 1.00 84.44 90 LEU A O 1
ATOM 687 N N . GLY A 1 91 ? -21.162 5.341 7.668 1.00 74.25 91 GLY A N 1
ATOM 688 C CA . GLY A 1 91 ? -21.342 4.750 8.997 1.00 74.25 91 GLY A CA 1
ATOM 689 C C . GLY A 1 91 ? -22.759 4.824 9.566 1.00 74.25 91 GLY A C 1
ATOM 690 O O . GLY A 1 91 ? -23.272 3.789 9.988 1.00 74.25 91 GLY A O 1
ATOM 691 N N . PRO A 1 92 ? -23.445 5.984 9.536 1.00 71.00 92 PRO A N 1
ATOM 692 C CA . PRO A 1 92 ? -24.800 6.102 10.072 1.00 71.00 92 PRO A CA 1
ATOM 693 C C . PRO A 1 92 ? -25.811 5.149 9.422 1.00 71.00 92 PRO A C 1
ATOM 695 O O . PRO A 1 92 ? -26.727 4.694 10.096 1.00 71.00 92 PRO A O 1
ATOM 698 N N . ALA A 1 93 ? -25.630 4.804 8.143 1.00 69.19 93 ALA A N 1
ATOM 699 C CA . ALA A 1 93 ? -26.492 3.848 7.453 1.00 69.19 93 ALA A CA 1
ATOM 700 C C . ALA A 1 93 ? -26.157 2.395 7.836 1.00 69.19 93 ALA A C 1
ATOM 702 O O . ALA A 1 93 ? -27.060 1.598 8.080 1.00 69.19 93 ALA A O 1
ATOM 703 N N . LEU A 1 94 ? -24.869 2.054 7.950 1.00 65.50 94 LEU A N 1
ATOM 704 C CA . LEU A 1 94 ? -24.400 0.698 8.280 1.00 65.50 94 LEU A CA 1
ATOM 705 C C . LEU A 1 94 ? -24.650 0.308 9.746 1.00 65.50 94 LEU A C 1
ATOM 707 O O . LEU A 1 94 ? -24.915 -0.856 10.040 1.00 65.50 94 LEU A O 1
ATOM 711 N N . LEU A 1 95 ? -24.619 1.277 10.666 1.00 67.38 95 LEU A N 1
ATOM 712 C CA . LEU A 1 95 ? -24.842 1.063 12.102 1.00 67.38 95 LEU A CA 1
ATOM 713 C C . LEU A 1 95 ? -26.296 0.718 12.464 1.00 67.38 95 LEU A C 1
ATOM 715 O O . LEU A 1 95 ? -26.554 0.276 13.584 1.00 67.38 95 LEU A O 1
ATOM 719 N N . THR A 1 96 ? -27.238 0.884 11.531 1.00 68.38 96 THR A N 1
ATOM 720 C CA . THR A 1 96 ? -28.639 0.463 11.716 1.00 68.38 96 THR A CA 1
ATOM 721 C C . THR A 1 96 ? -28.809 -1.057 11.676 1.00 68.38 96 THR A C 1
ATOM 723 O O . THR A 1 96 ? -29.804 -1.577 12.175 1.00 68.38 96 THR A O 1
ATOM 726 N N . VAL A 1 97 ? -27.828 -1.789 11.134 1.00 74.69 97 VAL A N 1
ATOM 727 C CA . VAL A 1 97 ? -27.872 -3.248 11.009 1.00 74.69 97 VAL A CA 1
ATOM 728 C C . VAL A 1 97 ? -27.376 -3.900 12.315 1.00 74.69 97 VAL A C 1
ATOM 730 O O . VAL A 1 97 ? -26.186 -3.799 12.632 1.00 74.69 97 VAL A O 1
ATOM 733 N N . PRO A 1 98 ? -28.225 -4.640 13.061 1.00 73.12 98 PRO A N 1
ATOM 734 C CA . PRO A 1 98 ? -27.880 -5.158 14.393 1.00 73.12 98 PRO A CA 1
ATOM 735 C C . PRO A 1 98 ? -26.651 -6.077 14.412 1.00 73.12 98 PRO A C 1
ATOM 737 O O . PRO A 1 98 ? -25.849 -6.035 15.343 1.00 73.12 98 PRO A O 1
ATOM 740 N N . ARG A 1 99 ? -26.465 -6.879 13.355 1.00 73.25 99 ARG A N 1
ATOM 741 C CA . ARG A 1 99 ? -25.309 -7.782 13.206 1.00 73.25 99 ARG A CA 1
ATOM 742 C C . ARG A 1 99 ? -23.991 -7.026 13.063 1.00 73.25 99 ARG A C 1
ATOM 744 O O . ARG A 1 99 ? -22.989 -7.414 13.655 1.00 73.25 99 ARG A O 1
ATOM 751 N N . PHE A 1 100 ? -24.002 -5.939 12.294 1.00 73.50 100 PHE A N 1
ATOM 752 C CA . PHE A 1 100 ? -22.821 -5.103 12.088 1.00 73.50 100 PHE A CA 1
ATOM 753 C C . PHE A 1 100 ? -22.414 -4.421 13.389 1.00 73.50 100 PHE A C 1
ATOM 755 O O . PHE A 1 100 ? -21.234 -4.385 13.724 1.00 73.50 100 PHE A O 1
ATOM 762 N N . ARG A 1 101 ? -23.397 -3.949 14.161 1.00 74.19 101 ARG A N 1
ATOM 763 C CA . ARG A 1 101 ? -23.158 -3.342 15.469 1.00 74.19 101 ARG A CA 1
ATOM 764 C C . ARG A 1 101 ? -22.505 -4.312 16.455 1.00 74.19 101 ARG A C 1
ATOM 766 O O . ARG A 1 101 ? -21.494 -3.957 17.046 1.00 74.19 101 ARG A O 1
ATOM 773 N N . ALA A 1 102 ? -23.010 -5.544 16.561 1.00 76.44 102 ALA A N 1
ATOM 774 C CA . ALA A 1 102 ? -22.426 -6.557 17.443 1.00 76.44 102 ALA A CA 1
ATOM 775 C C . ALA A 1 102 ? -20.955 -6.867 17.097 1.00 76.44 102 ALA A C 1
ATOM 777 O O . ALA A 1 102 ? -20.109 -6.897 17.991 1.00 76.44 102 ALA A O 1
ATOM 778 N N . LYS A 1 103 ? -20.629 -7.014 15.801 1.00 74.38 103 LYS A N 1
ATOM 779 C CA . LYS A 1 103 ? -19.237 -7.176 15.345 1.00 74.38 103 LYS A CA 1
ATOM 780 C C . LYS A 1 103 ? -18.388 -5.948 15.690 1.00 74.38 103 LYS A C 1
ATOM 782 O O . LYS A 1 103 ? -17.293 -6.082 16.230 1.00 74.38 103 LYS A O 1
ATOM 787 N N . LEU A 1 104 ? -18.883 -4.740 15.424 1.00 77.62 104 LEU A N 1
ATOM 788 C CA . LEU A 1 104 ? -18.156 -3.505 15.737 1.00 77.62 104 LEU A CA 1
ATOM 789 C C . LEU A 1 104 ? -17.875 -3.349 17.235 1.00 77.62 104 LEU A C 1
ATOM 791 O O . LEU A 1 104 ? -16.790 -2.892 17.589 1.00 77.62 104 LEU A O 1
ATOM 795 N N . ASP A 1 105 ? -18.793 -3.773 18.104 1.00 78.38 105 ASP A N 1
ATOM 796 C CA . ASP A 1 105 ? -18.607 -3.728 19.556 1.00 78.38 105 ASP A CA 1
ATOM 797 C C . ASP A 1 105 ? -17.494 -4.691 20.018 1.00 78.38 105 ASP A C 1
ATOM 799 O O . ASP A 1 105 ? -16.636 -4.309 20.818 1.00 78.38 105 ASP A O 1
ATOM 803 N N . GLN A 1 106 ? -17.428 -5.908 19.465 1.00 75.94 106 GLN A N 1
ATOM 804 C CA . GLN A 1 106 ? -16.339 -6.862 19.737 1.00 75.94 106 GLN A CA 1
ATOM 805 C C . GLN A 1 106 ? -14.979 -6.343 19.244 1.00 75.94 106 GLN A C 1
ATOM 807 O O . GLN A 1 106 ? -13.980 -6.376 19.972 1.00 75.94 106 GLN A O 1
ATOM 812 N N . TRP A 1 107 ? -14.935 -5.828 18.011 1.00 76.00 107 TRP A N 1
ATOM 813 C CA . TRP A 1 107 ? -13.734 -5.213 17.446 1.00 76.00 107 TRP A CA 1
ATOM 814 C C . TRP A 1 107 ? -13.297 -4.008 18.281 1.00 76.00 107 TRP A C 1
ATOM 816 O O . TRP A 1 107 ? -12.118 -3.869 18.614 1.00 76.00 107 TRP A O 1
ATOM 826 N N . GLY A 1 108 ? -14.255 -3.176 18.687 1.00 78.38 108 GLY A N 1
ATOM 827 C CA . GLY A 1 108 ? -14.058 -2.047 19.583 1.00 78.38 108 GLY A CA 1
ATOM 828 C C . GLY A 1 108 ? -13.464 -2.466 20.926 1.00 78.38 108 GLY A C 1
ATOM 829 O O . GLY A 1 108 ? -12.512 -1.834 21.378 1.00 78.38 108 GLY A O 1
ATOM 830 N N . ALA A 1 109 ? -13.941 -3.557 21.531 1.00 76.38 109 ALA A N 1
ATOM 831 C CA . ALA A 1 109 ? -13.411 -4.081 22.790 1.00 76.38 109 ALA A CA 1
ATOM 832 C C . ALA A 1 109 ? -11.955 -4.566 22.655 1.00 76.38 109 ALA A C 1
ATOM 834 O O . ALA A 1 109 ? -11.099 -4.221 23.475 1.00 76.38 109 ALA A O 1
ATOM 835 N N . THR A 1 110 ? -11.640 -5.300 21.584 1.00 74.38 110 THR A N 1
ATOM 836 C CA . THR A 1 110 ? -10.275 -5.776 21.292 1.00 74.38 110 THR A CA 1
ATOM 837 C C . THR A 1 110 ? -9.310 -4.615 21.041 1.00 74.38 110 THR A C 1
ATOM 839 O O . THR A 1 110 ? -8.172 -4.613 21.519 1.00 74.38 110 THR A O 1
ATOM 842 N N . ILE A 1 111 ? -9.764 -3.593 20.318 1.00 75.44 111 ILE A N 1
ATOM 843 C CA . ILE A 1 111 ? -8.984 -2.391 20.015 1.00 75.44 111 ILE A CA 1
ATOM 844 C C . ILE A 1 111 ? -8.820 -1.514 21.264 1.00 75.44 111 ILE A C 1
ATOM 846 O O . ILE A 1 111 ? -7.739 -0.968 21.492 1.00 75.44 111 ILE A O 1
ATOM 850 N N . ALA A 1 112 ? -9.849 -1.422 22.111 1.00 73.12 112 ALA A N 1
ATOM 851 C CA . ALA A 1 112 ? -9.797 -0.733 23.398 1.00 73.12 112 ALA A CA 1
ATOM 852 C C . ALA A 1 112 ? -8.736 -1.348 24.322 1.00 73.12 112 ALA A C 1
ATOM 854 O O . ALA A 1 112 ? -7.932 -0.612 24.896 1.00 73.12 112 ALA A O 1
ATOM 855 N N . ALA A 1 113 ? -8.670 -2.682 24.388 1.00 71.38 113 ALA A N 1
ATOM 856 C CA . ALA A 1 113 ? -7.667 -3.412 25.164 1.00 71.38 113 ALA A CA 1
ATOM 857 C C . ALA A 1 113 ? -6.221 -3.162 24.687 1.00 71.38 113 ALA A C 1
ATOM 859 O O . ALA A 1 113 ? -5.284 -3.278 25.471 1.00 71.38 113 ALA A O 1
ATOM 860 N N . ASN A 1 114 ? -6.034 -2.776 23.421 1.00 71.19 114 ASN A N 1
ATOM 861 C CA . ASN A 1 114 ? -4.724 -2.554 22.805 1.00 71.19 114 ASN A CA 1
ATOM 862 C C . ASN A 1 114 ? -4.421 -1.073 22.507 1.00 71.19 114 ASN A C 1
ATOM 864 O O . ASN A 1 114 ? -3.485 -0.779 21.756 1.00 71.19 114 ASN A O 1
ATOM 868 N N . ARG A 1 115 ? -5.165 -0.118 23.094 1.00 73.12 115 ARG A N 1
ATOM 869 C CA . ARG A 1 115 ? -5.012 1.322 22.791 1.00 73.12 115 ARG A CA 1
ATOM 870 C C . ARG A 1 115 ? -3.592 1.850 22.977 1.00 73.12 115 ARG A C 1
ATOM 872 O O . ARG A 1 115 ? -3.150 2.660 22.164 1.00 73.12 115 ARG A O 1
ATOM 879 N N . GLU A 1 116 ? -2.866 1.377 23.989 1.00 72.25 116 GLU A N 1
ATOM 880 C CA . GLU A 1 116 ? -1.486 1.810 24.254 1.00 72.25 116 GLU A CA 1
ATOM 881 C C . GLU A 1 116 ? -0.517 1.445 23.115 1.00 72.25 116 GLU A C 1
ATOM 883 O O . GLU A 1 116 ? 0.483 2.131 22.912 1.00 72.25 116 GLU A O 1
ATOM 888 N N . ASN A 1 117 ? -0.825 0.407 22.325 1.00 76.75 117 ASN A N 1
ATOM 889 C CA . ASN A 1 117 ? 0.022 -0.127 21.254 1.00 76.75 117 ASN A CA 1
ATOM 890 C C . ASN A 1 117 ? -0.690 -0.162 19.889 1.00 76.75 117 ASN A C 1
ATOM 892 O O . ASN A 1 117 ? -0.354 -0.982 19.034 1.00 76.75 117 ASN A O 1
ATOM 896 N N . MET A 1 118 ? -1.633 0.759 19.659 1.00 82.69 118 MET A N 1
ATOM 897 C CA . MET A 1 118 ? -2.519 0.783 18.487 1.00 82.69 118 MET A CA 1
ATOM 898 C C . MET A 1 118 ? -1.794 0.631 17.141 1.00 82.69 118 MET A C 1
ATOM 900 O O . MET A 1 118 ? -2.184 -0.179 16.308 1.00 82.69 118 MET A O 1
ATOM 904 N N . ILE A 1 119 ? -0.721 1.396 16.915 1.00 83.81 119 ILE A N 1
ATOM 905 C CA . ILE A 1 119 ? 0.014 1.363 15.639 1.00 83.81 119 ILE A CA 1
ATOM 906 C C . ILE A 1 119 ? 0.656 -0.010 15.425 1.00 83.81 119 ILE A C 1
ATOM 908 O O . ILE A 1 119 ? 0.555 -0.566 14.337 1.00 83.81 119 ILE A O 1
ATOM 912 N N . SER A 1 120 ? 1.280 -0.575 16.461 1.00 81.50 120 SER A N 1
ATOM 913 C CA . SER A 1 120 ? 1.900 -1.900 16.395 1.00 81.50 120 SER A CA 1
ATOM 914 C C . SER A 1 120 ? 0.857 -2.994 16.171 1.00 81.50 120 SER A C 1
ATOM 916 O O . SER A 1 120 ? 1.067 -3.852 15.320 1.00 81.50 120 SER A O 1
ATOM 918 N N . PHE A 1 121 ? -0.284 -2.921 16.863 1.00 82.56 121 PHE A N 1
ATOM 919 C CA . PHE A 1 121 ? -1.416 -3.828 16.663 1.00 82.56 121 PHE A CA 1
ATOM 920 C C . PHE A 1 121 ? -1.901 -3.805 15.205 1.00 82.56 121 PHE A C 1
ATOM 922 O O . PHE A 1 121 ? -1.970 -4.846 14.558 1.00 82.56 121 PHE A O 1
ATOM 929 N N . LEU A 1 122 ? -2.136 -2.613 14.649 1.00 85.50 122 LEU A N 1
ATOM 930 C CA . LEU A 1 122 ? -2.606 -2.435 13.273 1.00 85.50 122 LEU A CA 1
ATOM 931 C C . LEU A 1 122 ? -1.571 -2.809 12.201 1.00 85.50 122 LEU A C 1
ATOM 933 O O . LEU A 1 122 ? -1.951 -3.145 11.081 1.00 85.50 122 LEU A O 1
ATOM 937 N N . ILE A 1 123 ? -0.273 -2.716 12.503 1.00 84.88 123 ILE A N 1
ATOM 938 C CA . ILE A 1 123 ? 0.787 -3.200 11.606 1.00 84.88 123 ILE A CA 1
ATOM 939 C C . ILE A 1 123 ? 0.750 -4.724 11.552 1.00 84.88 123 ILE A C 1
ATOM 941 O O . ILE A 1 123 ? 0.734 -5.282 10.459 1.00 84.88 123 ILE A O 1
ATOM 945 N N . VAL A 1 124 ? 0.691 -5.397 12.707 1.00 81.06 124 VAL A N 1
ATOM 946 C CA . VAL A 1 124 ? 0.625 -6.865 12.739 1.00 81.06 124 VAL A CA 1
ATOM 947 C C . VAL A 1 124 ? -0.640 -7.360 12.054 1.00 81.06 124 VAL A C 1
ATOM 949 O O . VAL A 1 124 ? -0.553 -8.278 11.250 1.00 81.06 124 VAL A O 1
ATOM 952 N N . LEU A 1 125 ? -1.776 -6.702 12.286 1.00 81.00 125 LEU A N 1
ATOM 953 C CA . LEU A 1 125 ? -3.045 -7.046 11.646 1.00 81.00 125 LEU A CA 1
ATOM 954 C C . LEU A 1 125 ? -2.985 -6.989 10.109 1.00 81.00 125 LEU A C 1
ATOM 956 O O . LEU A 1 125 ? -3.703 -7.722 9.449 1.00 81.00 125 LEU A O 1
ATOM 960 N N . ARG A 1 126 ? -2.126 -6.139 9.529 1.00 86.25 126 ARG A N 1
ATOM 961 C CA . ARG A 1 126 ? -1.943 -6.038 8.066 1.00 86.25 126 ARG A CA 1
ATOM 962 C C . ARG A 1 126 ? -0.909 -6.997 7.491 1.00 86.25 126 ARG A C 1
ATOM 964 O O . ARG A 1 126 ? -0.890 -7.214 6.284 1.00 86.25 126 ARG A O 1
ATOM 971 N N . ILE A 1 127 ? -0.009 -7.495 8.332 1.00 79.50 127 ILE A N 1
ATOM 972 C CA . ILE A 1 127 ? 0.976 -8.514 7.955 1.00 79.50 127 ILE A CA 1
ATOM 973 C C . ILE A 1 127 ? 0.365 -9.907 8.108 1.00 79.50 127 ILE A C 1
ATOM 975 O O . ILE A 1 127 ? 0.726 -10.821 7.369 1.00 79.50 127 ILE A O 1
ATOM 979 N N . ALA A 1 128 ? -0.546 -10.062 9.070 1.00 75.50 128 ALA A N 1
ATOM 980 C CA . ALA A 1 128 ? -1.335 -11.262 9.230 1.00 75.50 128 ALA A CA 1
ATOM 981 C C . ALA A 1 128 ? -2.080 -11.567 7.917 1.00 75.50 128 ALA A C 1
ATOM 983 O O . ALA A 1 128 ? -2.517 -10.644 7.226 1.00 75.50 128 ALA A O 1
ATOM 984 N N . PRO A 1 129 ? -2.223 -12.852 7.556 1.00 66.94 129 PRO A N 1
ATOM 985 C CA . PRO A 1 129 ? -2.915 -13.250 6.327 1.00 66.94 129 PRO A CA 1
ATOM 986 C C . PRO A 1 129 ? -4.410 -12.879 6.326 1.00 66.94 129 PRO A C 1
ATOM 988 O O . PRO A 1 129 ? -5.069 -12.988 5.297 1.00 66.94 129 PRO A O 1
ATOM 991 N N . LEU A 1 130 ? -4.911 -12.470 7.487 1.00 72.25 130 LEU A N 1
ATOM 992 C CA . LEU A 1 130 ? -6.279 -12.541 7.956 1.00 72.25 130 LEU A CA 1
ATOM 993 C C . LEU A 1 130 ? -6.413 -11.441 9.029 1.00 72.25 130 LEU A C 1
ATOM 995 O O . LEU A 1 130 ? -5.514 -11.370 9.881 1.00 72.25 130 LEU A O 1
ATOM 999 N N . PRO A 1 131 ? -7.418 -10.540 9.027 1.00 70.94 131 PRO A N 1
ATOM 1000 C CA . PRO A 1 131 ? -8.550 -10.384 8.109 1.00 70.94 131 PRO A CA 1
ATOM 1001 C C . PRO A 1 131 ? -8.203 -9.635 6.808 1.00 70.94 131 PRO A C 1
ATOM 1003 O O . PRO A 1 131 ? -7.178 -8.943 6.736 1.00 70.94 131 PRO A O 1
ATOM 1006 N N . PRO A 1 132 ? -9.070 -9.691 5.775 1.00 79.50 132 PRO A N 1
ATOM 1007 C CA . PRO A 1 132 ? -8.831 -9.013 4.510 1.00 79.50 132 PRO A CA 1
ATOM 1008 C C . PRO A 1 132 ? -8.549 -7.521 4.681 1.00 79.50 132 PRO A C 1
ATOM 1010 O O . PRO A 1 132 ? -9.175 -6.809 5.470 1.00 79.50 132 PRO A O 1
ATOM 1013 N N . HIS A 1 133 ? -7.642 -7.007 3.855 1.00 80.88 133 HIS A N 1
ATOM 1014 C CA . HIS A 1 133 ? -7.130 -5.645 3.996 1.00 80.88 133 HIS A CA 1
ATOM 1015 C C . HIS A 1 133 ? -8.220 -4.555 3.900 1.00 80.88 133 HIS A C 1
ATOM 1017 O O . HIS A 1 133 ? -8.045 -3.452 4.421 1.00 80.88 133 HIS A O 1
ATOM 1023 N N . TRP A 1 134 ? -9.343 -4.850 3.238 1.00 83.62 134 TRP A N 1
ATOM 1024 C CA . TRP A 1 134 ? -10.494 -3.955 3.125 1.00 83.62 134 TRP A CA 1
ATOM 1025 C C . TRP A 1 134 ? -11.324 -3.877 4.413 1.00 83.62 134 TRP A C 1
ATOM 1027 O O . TRP A 1 134 ? -11.819 -2.799 4.737 1.00 83.62 134 TRP A O 1
ATOM 1037 N N . VAL A 1 135 ? -11.420 -4.975 5.176 1.00 84.81 135 VAL A N 1
ATOM 1038 C CA . VAL A 1 135 ? -12.189 -5.045 6.430 1.00 84.81 135 VAL A CA 1
ATOM 1039 C C . VAL A 1 135 ? -11.615 -4.054 7.427 1.00 84.81 135 VAL A C 1
ATOM 1041 O O . VAL A 1 135 ? -12.329 -3.203 7.951 1.00 84.81 135 VAL A O 1
ATOM 1044 N N . VAL A 1 136 ? -10.292 -4.088 7.614 1.00 85.88 136 VAL A N 1
ATOM 1045 C CA . VAL A 1 136 ? -9.585 -3.161 8.506 1.00 85.88 136 VAL A CA 1
ATOM 1046 C C . VAL A 1 136 ? -9.852 -1.709 8.097 1.00 85.88 136 VAL A C 1
ATOM 1048 O O . VAL A 1 136 ? -10.151 -0.871 8.946 1.00 85.88 136 VAL A O 1
ATOM 1051 N N . ASN A 1 137 ? -9.812 -1.402 6.797 1.00 91.06 137 ASN A N 1
ATOM 1052 C CA . ASN A 1 137 ? -10.069 -0.050 6.293 1.00 91.06 137 ASN A CA 1
ATOM 1053 C C . ASN A 1 137 ? -11.503 0.422 6.582 1.00 91.06 137 ASN A C 1
ATOM 1055 O O . ASN A 1 137 ? -11.699 1.588 6.926 1.00 91.06 137 ASN A O 1
ATOM 1059 N N . ALA A 1 138 ? -12.486 -0.475 6.467 1.00 87.69 138 ALA A N 1
ATOM 1060 C CA . ALA A 1 138 ? -13.892 -0.170 6.694 1.00 87.69 138 ALA A CA 1
ATOM 1061 C C . ALA A 1 138 ? -14.253 -0.075 8.185 1.00 87.69 138 ALA A C 1
ATOM 1063 O O . ALA A 1 138 ? -15.057 0.780 8.551 1.00 87.69 138 ALA A O 1
ATOM 1064 N N . VAL A 1 139 ? -13.657 -0.909 9.042 1.00 86.31 139 VAL A N 1
ATOM 1065 C CA . VAL A 1 139 ? -13.985 -1.016 10.476 1.00 86.31 139 VAL A CA 1
ATOM 1066 C C . VAL A 1 139 ? -13.279 0.043 11.322 1.00 86.31 139 VAL A C 1
ATOM 1068 O O . VAL A 1 139 ? -13.893 0.603 12.231 1.00 86.31 139 VAL A O 1
ATOM 1071 N N . CYS A 1 140 ? -12.018 0.376 11.013 1.00 88.56 140 CYS A N 1
ATOM 1072 C CA . CYS A 1 140 ? -11.225 1.353 11.768 1.00 88.56 140 CYS A CA 1
ATOM 1073 C C . CYS A 1 140 ? -11.924 2.694 12.109 1.00 88.56 140 CYS A C 1
ATOM 1075 O O . CYS A 1 140 ? -11.736 3.149 13.243 1.00 88.56 140 CYS A O 1
ATOM 1077 N N . PRO A 1 141 ? -12.712 3.345 11.224 1.00 89.81 141 PRO A N 1
ATOM 1078 C CA . PRO A 1 141 ? -13.397 4.589 11.586 1.00 89.81 141 PRO A CA 1
ATOM 1079 C C . PRO A 1 141 ? -14.469 4.408 12.665 1.00 89.81 141 PRO A C 1
ATOM 1081 O O . PRO A 1 141 ? -14.647 5.291 13.501 1.00 89.81 141 PRO A O 1
ATOM 1084 N N . HIS A 1 142 ? -15.145 3.259 12.689 1.00 87.31 142 HIS A N 1
ATOM 1085 C CA . HIS A 1 142 ? -16.280 2.994 13.583 1.00 87.31 142 HIS A CA 1
ATOM 1086 C C . HIS A 1 142 ? -15.849 2.571 14.990 1.00 87.31 142 HIS A C 1
ATOM 1088 O O . HIS A 1 142 ? -16.592 2.733 15.950 1.00 87.31 142 HIS A O 1
ATOM 1094 N N . VAL A 1 143 ? -14.614 2.091 15.129 1.00 84.06 143 VAL A N 1
ATOM 1095 C CA . VAL A 1 143 ? -13.997 1.674 16.404 1.00 84.06 143 VAL A CA 1
ATOM 1096 C C . VAL A 1 143 ? -13.142 2.778 17.048 1.00 84.06 143 VAL A C 1
ATOM 1098 O O . VAL A 1 143 ? -12.413 2.545 18.014 1.00 84.06 143 VAL A O 1
ATOM 1101 N N . GLY A 1 144 ? -13.214 4.007 16.523 1.00 82.12 144 GLY A N 1
ATOM 1102 C CA . GLY A 1 144 ? -12.567 5.182 17.112 1.00 82.12 144 GLY A CA 1
ATOM 1103 C C . GLY A 1 144 ? -11.040 5.207 16.971 1.00 82.12 144 GLY A C 1
ATOM 1104 O O . GLY A 1 144 ? -10.345 5.705 17.867 1.00 82.12 144 GLY A O 1
ATOM 1105 N N . ILE A 1 145 ? -10.506 4.659 15.874 1.00 86.88 145 ILE A N 1
ATOM 1106 C CA . ILE A 1 145 ? -9.094 4.803 15.490 1.00 86.88 145 ILE A CA 1
ATOM 1107 C C . ILE A 1 145 ? -8.939 6.079 14.663 1.00 86.88 145 ILE A C 1
ATOM 1109 O O . ILE A 1 145 ? -9.625 6.258 13.670 1.00 86.88 145 ILE A O 1
ATOM 1113 N N . GLY A 1 146 ? -8.006 6.959 15.032 1.00 89.94 146 GLY A N 1
ATOM 1114 C CA . GLY A 1 146 ? -7.742 8.178 14.261 1.00 89.94 146 GLY A CA 1
ATOM 1115 C C . GLY A 1 146 ? -7.125 7.915 12.878 1.00 89.94 146 GLY A C 1
ATOM 1116 O O . GLY A 1 146 ? -6.417 6.930 12.665 1.00 89.94 146 GLY A O 1
ATOM 1117 N N . LEU A 1 147 ? -7.298 8.861 11.950 1.00 92.50 147 LEU A N 1
ATOM 1118 C CA . LEU A 1 147 ? -6.777 8.746 10.581 1.00 92.50 147 LEU A CA 1
ATOM 1119 C C . LEU A 1 147 ? -5.241 8.663 10.519 1.00 92.50 147 LEU A C 1
ATOM 1121 O O . LEU A 1 147 ? -4.692 7.890 9.739 1.00 92.50 147 LEU A O 1
ATOM 1125 N N . ALA A 1 148 ? -4.535 9.428 11.356 1.00 93.06 148 ALA A N 1
ATOM 1126 C CA . ALA A 1 148 ? -3.071 9.438 11.390 1.00 93.06 148 ALA A CA 1
ATOM 1127 C C . ALA A 1 148 ? -2.453 8.080 11.800 1.00 93.06 148 ALA A C 1
ATOM 1129 O O . ALA A 1 148 ? -1.639 7.555 11.036 1.00 93.06 148 ALA A O 1
ATOM 1130 N N . PRO A 1 149 ? -2.826 7.453 12.941 1.00 90.81 149 PRO A N 1
ATOM 1131 C CA . PRO A 1 149 ? -2.308 6.128 13.287 1.00 90.81 149 PRO A CA 1
ATOM 1132 C C . PRO A 1 149 ? -2.737 5.056 12.278 1.00 90.81 149 PRO A C 1
ATOM 1134 O O . PRO A 1 149 ? -1.963 4.136 12.005 1.00 90.81 149 PRO A O 1
ATOM 1137 N N . PHE A 1 150 ? -3.921 5.188 11.672 1.00 92.69 150 PHE A N 1
ATOM 1138 C CA . PHE A 1 150 ? -4.355 4.321 10.579 1.00 92.69 150 PHE A CA 1
ATOM 1139 C C . PHE A 1 150 ? -3.442 4.441 9.346 1.00 92.69 150 PHE A C 1
ATOM 1141 O O . PHE A 1 150 ? -2.977 3.424 8.830 1.00 92.69 150 PHE A O 1
ATOM 1148 N N . TRP A 1 151 ? -3.122 5.659 8.902 1.00 95.56 151 TRP A N 1
ATOM 1149 C CA . TRP A 1 151 ? -2.264 5.887 7.737 1.00 95.56 151 TRP A CA 1
ATOM 1150 C C . TRP A 1 151 ? -0.842 5.368 7.975 1.00 95.56 151 TRP A C 1
ATOM 1152 O O . TRP A 1 151 ? -0.321 4.612 7.159 1.00 95.56 151 TRP A O 1
ATOM 1162 N N . VAL A 1 152 ? -0.238 5.686 9.129 1.00 93.69 152 VAL A N 1
ATOM 1163 C CA . VAL A 1 152 ? 1.128 5.245 9.474 1.00 93.69 152 VAL A CA 1
ATOM 1164 C C . VAL A 1 152 ? 1.209 3.723 9.580 1.00 93.69 152 VAL A C 1
ATOM 1166 O O . VAL A 1 152 ? 2.123 3.111 9.027 1.00 93.69 152 VAL A O 1
ATOM 1169 N N . SER A 1 153 ? 0.242 3.096 10.256 1.00 91.44 153 SER A N 1
ATOM 1170 C CA . SER A 1 153 ? 0.205 1.634 10.359 1.00 91.44 153 SER A CA 1
ATOM 1171 C C . SER A 1 153 ? -0.032 0.960 9.006 1.00 91.44 153 SER A C 1
ATOM 1173 O O . SER A 1 153 ? 0.548 -0.092 8.757 1.00 91.44 153 SER A O 1
ATOM 1175 N N . THR A 1 154 ? -0.815 1.568 8.108 1.00 93.38 154 THR A N 1
ATOM 1176 C CA . THR A 1 154 ? -0.997 1.062 6.737 1.00 93.38 154 THR A CA 1
ATOM 1177 C C . THR A 1 154 ? 0.289 1.159 5.932 1.00 93.38 154 THR A C 1
ATOM 1179 O O . THR A 1 154 ? 0.706 0.179 5.318 1.00 93.38 154 THR A O 1
ATOM 1182 N N . PHE A 1 155 ? 0.932 2.327 5.969 1.00 94.12 155 PHE A N 1
ATOM 1183 C CA . PHE A 1 155 ? 2.163 2.592 5.237 1.00 94.12 155 PHE A CA 1
ATOM 1184 C C . PHE A 1 155 ? 3.264 1.602 5.620 1.00 94.12 155 PHE A C 1
ATOM 1186 O O . PHE A 1 155 ? 3.937 1.082 4.738 1.00 94.12 155 PHE A O 1
ATOM 1193 N N . LEU A 1 156 ? 3.419 1.317 6.919 1.00 91.00 156 LEU A N 1
ATOM 1194 C CA . LEU A 1 156 ? 4.426 0.384 7.429 1.00 91.00 156 LEU A CA 1
ATOM 1195 C C . LEU A 1 156 ? 4.014 -1.087 7.273 1.00 91.00 156 LEU A C 1
ATOM 1197 O O . LEU A 1 156 ? 4.847 -1.913 6.911 1.00 91.00 156 LEU A O 1
ATOM 1201 N N . GLY A 1 157 ? 2.741 -1.419 7.506 1.00 88.56 157 GLY A N 1
ATOM 1202 C CA . GLY A 1 157 ? 2.240 -2.794 7.427 1.00 88.56 157 GLY A CA 1
ATOM 1203 C C . GLY A 1 157 ? 2.336 -3.392 6.024 1.00 88.56 157 GLY A C 1
ATOM 1204 O O . GLY A 1 157 ? 2.690 -4.557 5.877 1.00 88.56 157 GLY A O 1
ATOM 1205 N N . ILE A 1 158 ? 2.116 -2.583 4.981 1.00 90.69 158 ILE A N 1
ATOM 1206 C CA . ILE A 1 158 ? 2.167 -3.059 3.592 1.00 90.69 158 ILE A CA 1
ATOM 1207 C C . ILE A 1 158 ? 3.592 -3.152 3.024 1.00 90.69 158 ILE A C 1
ATOM 1209 O O . ILE A 1 158 ? 3.772 -3.664 1.918 1.00 90.69 158 ILE A O 1
ATOM 1213 N N . VAL A 1 159 ? 4.621 -2.672 3.738 1.00 89.88 159 VAL A N 1
ATOM 1214 C CA . VAL A 1 159 ? 6.003 -2.664 3.224 1.00 89.88 159 VAL A CA 1
ATOM 1215 C C . VAL A 1 159 ? 6.435 -4.070 2.833 1.00 89.88 159 VAL A C 1
ATOM 1217 O O . VAL A 1 159 ? 6.909 -4.257 1.718 1.00 89.88 159 VAL A O 1
ATOM 1220 N N . GLY A 1 160 ? 6.221 -5.063 3.701 1.00 85.81 160 GLY A N 1
ATOM 1221 C CA . GLY A 1 160 ? 6.685 -6.432 3.463 1.00 85.81 160 GLY A CA 1
ATOM 1222 C C . GLY A 1 160 ? 6.179 -7.002 2.137 1.00 85.81 160 GLY A C 1
ATOM 1223 O O . GLY A 1 160 ? 6.973 -7.411 1.290 1.00 85.81 160 GLY A O 1
ATOM 1224 N N . VAL A 1 161 ? 4.866 -6.940 1.910 1.00 86.56 161 VAL A N 1
ATOM 1225 C CA . VAL A 1 161 ? 4.261 -7.433 0.666 1.00 86.56 161 VAL A CA 1
ATOM 1226 C C . VAL A 1 161 ? 4.593 -6.539 -0.539 1.00 86.56 161 VAL A C 1
ATOM 1228 O O . VAL A 1 161 ? 4.809 -7.029 -1.647 1.00 86.56 161 VAL A O 1
ATOM 1231 N N . SER A 1 162 ? 4.718 -5.223 -0.339 1.00 90.69 162 SER A N 1
ATOM 1232 C CA . SER A 1 162 ? 5.061 -4.284 -1.415 1.00 90.69 162 SER A CA 1
ATOM 1233 C C . SER A 1 162 ? 6.486 -4.479 -1.926 1.00 90.69 162 SER A C 1
ATOM 1235 O O . SER A 1 162 ? 6.721 -4.326 -3.126 1.00 90.69 162 SER A O 1
ATOM 1237 N N . VAL A 1 163 ? 7.434 -4.866 -1.063 1.00 88.69 163 VAL A N 1
ATOM 1238 C CA . VAL A 1 163 ? 8.799 -5.212 -1.491 1.00 88.69 163 VAL A CA 1
ATOM 1239 C C . VAL A 1 163 ? 8.760 -6.430 -2.409 1.00 88.69 163 VAL A C 1
ATOM 1241 O O . VAL A 1 163 ? 9.393 -6.402 -3.461 1.00 88.69 163 VAL A O 1
ATOM 1244 N N . ILE A 1 164 ? 7.978 -7.461 -2.074 1.00 86.62 164 ILE A N 1
ATOM 1245 C CA . ILE A 1 164 ? 7.827 -8.660 -2.914 1.00 86.62 164 ILE A CA 1
ATOM 1246 C C . ILE A 1 164 ? 7.312 -8.265 -4.301 1.00 86.62 164 ILE A C 1
ATOM 1248 O O . ILE A 1 164 ? 7.963 -8.543 -5.307 1.00 86.62 164 ILE A O 1
ATOM 1252 N N . HIS A 1 165 ? 6.188 -7.546 -4.362 1.00 89.75 165 HIS A N 1
ATOM 1253 C CA . HIS A 1 165 ? 5.574 -7.142 -5.629 1.00 89.75 165 HIS A CA 1
ATOM 1254 C C . HIS A 1 165 ? 6.493 -6.259 -6.480 1.00 89.75 165 HIS A C 1
ATOM 1256 O O . HIS A 1 165 ? 6.672 -6.505 -7.672 1.00 89.75 165 HIS A O 1
ATOM 1262 N N . THR A 1 166 ? 7.108 -5.239 -5.880 1.00 90.88 166 THR A N 1
ATOM 1263 C CA . THR A 1 166 ? 8.002 -4.332 -6.614 1.00 90.88 166 THR A CA 1
ATOM 1264 C C . THR A 1 166 ? 9.283 -5.031 -7.070 1.00 90.88 166 THR A C 1
ATOM 1266 O O . THR A 1 166 ? 9.793 -4.707 -8.141 1.00 90.88 166 THR A O 1
ATOM 1269 N N . THR A 1 167 ? 9.778 -6.025 -6.325 1.00 86.06 167 THR A N 1
ATOM 1270 C CA . THR A 1 167 ? 10.937 -6.840 -6.727 1.00 86.06 167 THR A CA 1
ATOM 1271 C C . THR A 1 167 ? 10.607 -7.722 -7.927 1.00 86.06 167 THR A C 1
ATOM 1273 O O . THR A 1 167 ? 11.379 -7.743 -8.882 1.00 86.06 167 THR A O 1
ATOM 1276 N N . ILE A 1 168 ? 9.435 -8.373 -7.933 1.00 84.88 168 ILE A N 1
ATOM 1277 C CA . ILE A 1 168 ? 8.953 -9.149 -9.091 1.00 84.88 168 ILE A CA 1
ATOM 1278 C C . ILE A 1 168 ? 8.939 -8.274 -10.349 1.00 84.88 168 ILE A C 1
ATOM 1280 O O . ILE A 1 168 ? 9.409 -8.687 -11.405 1.00 84.88 168 ILE A O 1
ATOM 1284 N N . GLY A 1 169 ? 8.435 -7.045 -10.222 1.00 86.25 169 GLY A N 1
ATOM 1285 C CA . GLY A 1 169 ? 8.431 -6.077 -11.311 1.00 86.25 169 GLY A CA 1
ATOM 1286 C C . GLY A 1 169 ? 9.826 -5.662 -11.765 1.00 86.25 169 GLY A C 1
ATOM 1287 O O . GLY A 1 169 ? 10.107 -5.645 -12.959 1.00 86.25 169 GLY A O 1
ATOM 1288 N N . GLY A 1 170 ? 10.703 -5.322 -10.819 1.00 84.69 170 GLY A N 1
ATOM 1289 C CA . GLY A 1 170 ? 12.055 -4.843 -11.109 1.00 84.69 170 GLY A CA 1
ATOM 1290 C C . GLY A 1 170 ? 12.913 -5.858 -11.867 1.00 84.69 170 GLY A C 1
ATOM 1291 O O . GLY A 1 170 ? 13.704 -5.462 -12.716 1.00 84.69 170 GLY A O 1
ATOM 1292 N N . SER A 1 171 ? 12.712 -7.152 -11.620 1.00 81.38 171 SER A N 1
ATOM 1293 C CA . SER A 1 171 ? 13.447 -8.229 -12.295 1.00 81.38 171 SER A CA 1
ATOM 1294 C C . SER A 1 171 ? 12.925 -8.567 -13.701 1.00 81.38 171 SER A C 1
ATOM 1296 O O . SER A 1 171 ? 13.498 -9.420 -14.370 1.00 81.38 171 SER A O 1
ATOM 1298 N N . LEU A 1 172 ? 11.856 -7.923 -14.182 1.00 77.44 172 LEU A N 1
ATOM 1299 C CA . LEU A 1 172 ? 11.182 -8.290 -15.436 1.00 77.44 172 LEU A CA 1
ATOM 1300 C C . LEU A 1 172 ? 12.060 -8.142 -16.697 1.00 77.44 172 LEU A C 1
ATOM 1302 O O . LEU A 1 172 ? 11.885 -8.887 -17.663 1.00 77.44 172 LEU A O 1
ATOM 1306 N N . ASP A 1 173 ? 13.002 -7.198 -16.693 1.00 69.06 173 ASP A N 1
ATOM 1307 C CA . ASP A 1 173 ? 13.933 -6.972 -17.810 1.00 69.06 173 ASP A CA 1
ATOM 1308 C C . ASP A 1 173 ? 15.068 -8.006 -17.862 1.00 69.06 173 ASP A C 1
ATOM 1310 O O . ASP A 1 173 ? 15.647 -8.230 -18.921 1.00 69.06 173 ASP A O 1
ATOM 1314 N N . GLU A 1 174 ? 15.398 -8.619 -16.723 1.00 65.88 174 GLU A N 1
ATOM 1315 C CA . GLU A 1 174 ? 16.506 -9.574 -16.583 1.00 65.88 174 GLU A CA 1
ATOM 1316 C C . GLU A 1 174 ? 16.066 -11.017 -16.872 1.00 65.88 174 GLU A C 1
ATOM 1318 O O . GLU A 1 174 ? 16.895 -11.888 -17.123 1.00 65.88 174 GLU A O 1
ATOM 1323 N N . MET A 1 175 ? 14.758 -11.275 -16.850 1.00 61.09 175 MET A N 1
ATOM 1324 C CA . MET A 1 175 ? 14.176 -12.595 -17.084 1.00 61.09 175 MET A CA 1
ATOM 1325 C C . MET A 1 175 ? 14.167 -12.933 -18.585 1.00 61.09 175 MET A C 1
ATOM 1327 O O . MET A 1 175 ? 13.755 -12.115 -19.407 1.00 61.09 175 MET A O 1
ATOM 1331 N N . THR A 1 176 ? 14.577 -14.151 -18.958 1.00 58.28 176 THR A N 1
ATOM 1332 C CA . THR A 1 176 ? 14.493 -14.645 -20.351 1.00 58.28 176 THR A CA 1
ATOM 1333 C C . THR A 1 176 ? 13.390 -15.691 -20.567 1.00 58.28 176 THR A C 1
ATOM 1335 O O . THR A 1 176 ? 12.924 -15.866 -21.694 1.00 58.28 176 THR A O 1
ATOM 1338 N N . SER A 1 177 ? 12.903 -16.328 -19.494 1.00 57.44 177 SER A N 1
ATOM 1339 C CA . SER A 1 177 ? 11.773 -17.271 -19.486 1.00 57.44 177 SER A CA 1
ATOM 1340 C C . SER A 1 177 ? 10.989 -17.196 -18.165 1.00 57.44 177 SER A C 1
ATOM 1342 O O . SER A 1 177 ? 11.515 -16.741 -17.152 1.00 57.44 177 SER A O 1
ATOM 1344 N N . ALA A 1 178 ? 9.743 -17.686 -18.156 1.00 54.72 178 ALA A N 1
ATOM 1345 C CA . ALA A 1 178 ? 8.959 -17.878 -16.930 1.00 54.72 178 ALA A CA 1
ATOM 1346 C C . ALA A 1 178 ? 9.545 -18.971 -16.014 1.00 54.72 178 ALA A C 1
ATOM 1348 O O . ALA A 1 178 ? 9.295 -18.946 -14.816 1.00 54.72 178 ALA A O 1
ATOM 1349 N N . ASP A 1 179 ? 10.349 -19.890 -16.561 1.00 57.88 179 ASP A N 1
ATOM 1350 C CA . ASP A 1 179 ? 11.082 -20.909 -15.790 1.00 57.88 179 ASP A CA 1
ATOM 1351 C C . ASP A 1 179 ? 12.340 -20.338 -15.108 1.00 57.88 179 ASP A C 1
ATOM 1353 O O . ASP A 1 179 ? 12.866 -20.922 -14.166 1.00 57.88 179 ASP A O 1
ATOM 1357 N N . ASP A 1 180 ? 12.785 -19.155 -15.543 1.00 56.16 180 ASP A N 1
ATOM 1358 C CA . ASP A 1 180 ? 13.944 -18.416 -15.020 1.00 56.16 180 ASP A CA 1
ATOM 1359 C C . ASP A 1 180 ? 13.589 -17.612 -13.751 1.00 56.16 180 ASP A C 1
ATOM 1361 O O . ASP A 1 180 ? 14.305 -16.704 -13.323 1.00 56.16 180 ASP A O 1
ATOM 1365 N N . PHE A 1 181 ? 12.441 -17.928 -13.140 1.00 55.69 181 PHE A N 1
ATOM 1366 C CA . PHE A 1 181 ? 11.876 -17.274 -11.964 1.00 55.69 181 PHE A CA 1
ATOM 1367 C C . PHE A 1 181 ? 12.642 -17.660 -10.690 1.00 55.69 181 PHE A C 1
ATOM 1369 O O . PHE A 1 181 ? 12.089 -18.156 -9.709 1.00 55.69 181 PHE A O 1
ATOM 1376 N N . HIS A 1 182 ? 13.944 -17.384 -10.663 1.00 54.69 182 HIS A N 1
ATOM 1377 C CA . HIS A 1 182 ? 14.775 -17.443 -9.469 1.00 54.69 182 HIS A CA 1
ATOM 1378 C C . HIS A 1 182 ? 14.531 -16.208 -8.580 1.00 54.69 182 HIS A C 1
ATOM 1380 O O . HIS A 1 182 ? 15.464 -15.504 -8.193 1.00 54.69 182 HIS A O 1
ATOM 1386 N N . LEU A 1 183 ? 13.269 -15.967 -8.184 1.00 51.19 183 LEU A N 1
ATOM 1387 C CA . LEU A 1 183 ? 12.899 -14.974 -7.155 1.00 51.19 183 LEU A CA 1
ATOM 1388 C C . LEU A 1 183 ? 13.654 -15.185 -5.829 1.00 51.19 183 LEU A C 1
ATOM 1390 O O . LEU A 1 183 ? 13.731 -14.286 -4.993 1.00 51.19 183 LEU A O 1
ATOM 1394 N N . ILE A 1 184 ? 14.244 -16.368 -5.656 1.00 52.72 184 ILE A N 1
ATOM 1395 C CA . ILE A 1 184 ? 15.079 -16.768 -4.531 1.00 52.72 184 ILE A CA 1
ATOM 1396 C C . ILE A 1 184 ? 16.541 -16.837 -5.001 1.00 52.72 184 ILE A C 1
ATOM 1398 O O . ILE A 1 184 ? 17.216 -17.854 -4.870 1.00 52.72 184 ILE A O 1
ATOM 1402 N N . SER A 1 185 ? 17.090 -15.746 -5.543 1.00 60.72 185 SER A N 1
ATOM 1403 C CA . SER A 1 185 ? 18.521 -15.541 -5.312 1.00 60.72 185 SER A CA 1
ATOM 1404 C C . SER A 1 185 ? 18.670 -15.358 -3.806 1.00 60.72 185 SER A C 1
ATOM 1406 O O . SER A 1 185 ? 18.014 -14.482 -3.236 1.00 60.72 185 SER A O 1
ATOM 1408 N N . TRP A 1 186 ? 19.497 -16.174 -3.148 1.00 64.06 186 TRP A N 1
ATOM 1409 C CA . TRP A 1 186 ? 19.714 -16.105 -1.696 1.00 64.06 186 TRP A CA 1
ATOM 1410 C C . TRP A 1 186 ? 19.930 -14.665 -1.209 1.00 64.06 186 TRP A C 1
ATOM 1412 O O . TRP A 1 186 ? 19.425 -14.282 -0.160 1.00 64.06 186 TRP A O 1
ATOM 1422 N N . ARG A 1 187 ? 20.583 -13.824 -2.020 1.00 64.25 187 ARG A N 1
ATOM 1423 C CA . ARG A 1 187 ? 20.776 -12.395 -1.750 1.00 64.25 187 ARG A CA 1
ATOM 1424 C C . ARG A 1 187 ? 19.468 -11.596 -1.675 1.00 64.25 187 ARG A C 1
ATOM 1426 O O . ARG A 1 187 ? 19.303 -10.817 -0.742 1.00 64.25 187 ARG A O 1
ATOM 1433 N N . ASN A 1 188 ? 18.550 -11.778 -2.624 1.00 65.75 188 ASN A N 1
ATOM 1434 C CA . ASN A 1 188 ? 17.250 -11.098 -2.606 1.00 65.75 188 ASN A CA 1
ATOM 1435 C 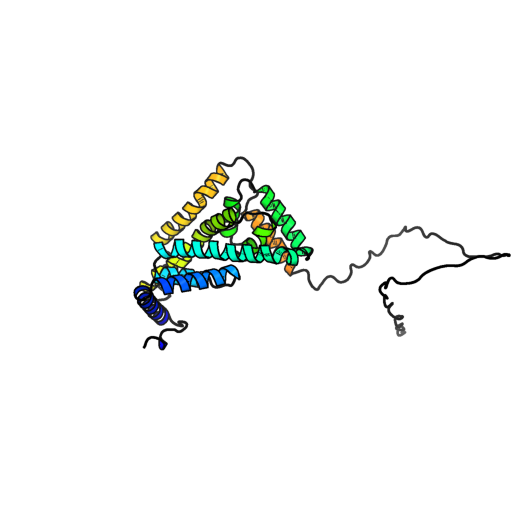C . ASN A 1 188 ? 16.356 -11.649 -1.496 1.00 65.75 188 ASN A C 1
ATOM 1437 O O . ASN A 1 188 ? 15.669 -10.869 -0.847 1.00 65.75 188 ASN A O 1
ATOM 1441 N N . PHE A 1 189 ? 16.417 -12.956 -1.228 1.00 68.62 189 PHE A N 1
ATOM 1442 C CA . PHE A 1 189 ? 15.707 -13.564 -0.104 1.00 68.62 189 PHE A CA 1
ATOM 1443 C C . PHE A 1 189 ? 16.172 -12.981 1.235 1.00 68.62 189 PHE A C 1
ATOM 1445 O O . PHE A 1 189 ? 15.348 -12.498 2.005 1.00 68.62 189 PHE A O 1
ATOM 1452 N N . PHE A 1 190 ? 17.485 -12.943 1.495 1.00 75.75 190 PHE A N 1
ATOM 1453 C CA . PHE A 1 190 ? 18.025 -12.341 2.716 1.00 75.75 190 PHE A CA 1
ATOM 1454 C C . PHE A 1 190 ? 17.780 -10.831 2.782 1.00 75.75 190 PHE A C 1
ATOM 1456 O O . PHE A 1 190 ? 17.491 -10.321 3.859 1.00 75.75 190 PHE A O 1
ATOM 1463 N N . GLY A 1 191 ? 17.842 -10.114 1.655 1.00 73.19 191 GLY A N 1
ATOM 1464 C CA . GLY A 1 191 ? 17.522 -8.685 1.597 1.00 73.19 191 GLY A CA 1
ATOM 1465 C C . GLY A 1 191 ? 16.054 -8.397 1.921 1.00 73.19 191 GLY A C 1
ATOM 1466 O O . GLY A 1 191 ? 15.759 -7.546 2.755 1.00 73.19 191 GLY A O 1
ATOM 1467 N N . LEU A 1 192 ? 15.132 -9.151 1.323 1.00 66.75 192 LEU A N 1
ATOM 1468 C CA . LEU A 1 192 ? 13.699 -9.065 1.593 1.00 66.75 192 LEU A CA 1
ATOM 1469 C C . LEU A 1 192 ? 13.385 -9.450 3.043 1.00 66.75 192 LEU A C 1
ATOM 1471 O O . LEU A 1 192 ? 12.677 -8.717 3.732 1.00 66.75 192 LEU A O 1
ATOM 1475 N N . ALA A 1 193 ? 13.949 -10.562 3.523 1.00 71.38 193 ALA A N 1
ATOM 1476 C CA . ALA A 1 193 ? 13.809 -11.000 4.904 1.00 71.38 193 ALA A CA 1
ATOM 1477 C C . ALA A 1 193 ? 14.343 -9.939 5.874 1.00 71.38 193 ALA A C 1
ATOM 1479 O O . ALA A 1 193 ? 13.685 -9.646 6.863 1.00 71.38 193 ALA A O 1
ATOM 1480 N N . ALA A 1 194 ? 15.474 -9.296 5.572 1.00 77.06 194 ALA A N 1
ATOM 1481 C CA . ALA A 1 194 ? 16.019 -8.214 6.386 1.00 77.06 194 ALA A CA 1
ATOM 1482 C C . ALA A 1 194 ? 15.107 -6.979 6.419 1.00 77.06 194 ALA A C 1
ATOM 1484 O O . ALA A 1 194 ? 14.990 -6.356 7.469 1.00 77.06 194 ALA A O 1
ATOM 1485 N N . VAL A 1 195 ? 14.426 -6.635 5.320 1.00 73.25 195 VAL A N 1
ATOM 1486 C CA . VAL A 1 195 ? 13.446 -5.535 5.309 1.00 73.25 195 VAL A CA 1
ATOM 1487 C C . VAL A 1 195 ? 12.216 -5.893 6.140 1.00 73.25 195 VAL A C 1
ATOM 1489 O O . VAL A 1 195 ? 11.797 -5.093 6.974 1.00 73.25 195 VAL A O 1
ATOM 1492 N N . VAL A 1 196 ? 11.665 -7.098 5.969 1.00 69.56 196 VAL A N 1
ATOM 1493 C CA . VAL A 1 196 ? 10.512 -7.574 6.753 1.00 69.56 196 VAL A CA 1
ATOM 1494 C C . VAL A 1 196 ? 10.859 -7.635 8.239 1.00 69.56 196 VAL A C 1
ATOM 1496 O O . VAL A 1 196 ? 10.140 -7.074 9.062 1.00 69.56 196 VAL A O 1
ATOM 1499 N N . VAL A 1 197 ? 11.997 -8.241 8.586 1.00 77.69 197 VAL A N 1
ATOM 1500 C CA . VAL A 1 197 ? 12.513 -8.270 9.958 1.00 77.69 197 VAL A CA 1
ATOM 1501 C C . VAL A 1 197 ? 12.746 -6.848 10.453 1.00 77.69 197 VAL A C 1
ATOM 1503 O O . VAL A 1 197 ? 12.291 -6.524 11.537 1.00 77.69 197 VAL A O 1
ATOM 1506 N N . GLY A 1 198 ? 13.351 -5.966 9.659 1.00 77.19 198 GLY A N 1
ATOM 1507 C CA . GLY A 1 198 ? 13.571 -4.559 9.995 1.00 77.19 198 GLY A CA 1
ATOM 1508 C C . GLY A 1 198 ? 12.292 -3.809 10.367 1.00 77.19 198 GLY A C 1
ATOM 1509 O O . GLY A 1 198 ? 12.270 -3.086 11.361 1.00 77.19 198 GLY A O 1
ATOM 1510 N N . VAL A 1 199 ? 11.208 -4.025 9.618 1.00 69.75 199 VAL A N 1
ATOM 1511 C CA . VAL A 1 199 ? 9.880 -3.460 9.912 1.00 69.75 199 VAL A CA 1
ATOM 1512 C C . VAL A 1 199 ? 9.271 -4.090 11.170 1.00 69.75 199 VAL A C 1
ATOM 1514 O O . VAL A 1 199 ? 8.611 -3.401 11.949 1.00 69.75 199 VAL A O 1
ATOM 1517 N N . LEU A 1 200 ? 9.526 -5.378 11.408 1.00 71.50 200 LEU A N 1
ATOM 1518 C CA . LEU A 1 200 ? 9.052 -6.101 12.586 1.00 71.50 200 LEU A CA 1
ATOM 1519 C C . LEU A 1 200 ? 9.889 -5.847 13.848 1.00 71.50 200 LEU A C 1
ATOM 1521 O O . LEU A 1 200 ? 9.353 -6.003 14.936 1.00 71.50 200 LEU A O 1
ATOM 1525 N N . ILE A 1 201 ? 11.151 -5.417 13.759 1.00 75.19 201 ILE A N 1
ATOM 1526 C CA . ILE A 1 201 ? 12.021 -5.116 14.911 1.00 75.19 201 ILE A CA 1
ATOM 1527 C C . ILE A 1 201 ? 11.362 -4.130 15.888 1.00 75.19 201 ILE A C 1
ATOM 1529 O O . ILE A 1 201 ? 11.266 -4.467 17.064 1.00 75.19 201 ILE A O 1
ATOM 1533 N N . PRO A 1 202 ? 10.862 -2.947 15.484 1.00 60.88 202 PRO A N 1
ATOM 1534 C CA . PRO A 1 202 ? 10.217 -2.031 16.424 1.00 60.88 202 PRO A CA 1
ATOM 1535 C C . PRO A 1 202 ? 8.927 -2.609 17.024 1.00 60.88 202 PRO A C 1
ATOM 1537 O O . PRO A 1 202 ? 8.600 -2.306 18.170 1.00 60.88 202 PRO A O 1
ATOM 1540 N N . VAL A 1 203 ? 8.221 -3.479 16.294 1.00 64.19 203 VAL A N 1
ATOM 1541 C CA . VAL A 1 203 ? 7.037 -4.192 16.797 1.00 64.19 203 VAL A CA 1
ATOM 1542 C C . VAL A 1 203 ? 7.440 -5.254 17.827 1.00 64.19 203 VAL A C 1
ATOM 1544 O O . VAL A 1 203 ? 6.881 -5.290 18.918 1.00 64.19 203 VAL A O 1
ATOM 1547 N N . GLY A 1 204 ? 8.446 -6.072 17.517 1.00 65.44 204 GLY A N 1
ATOM 1548 C CA . GLY A 1 204 ? 8.955 -7.156 18.354 1.00 65.44 204 GLY A CA 1
ATOM 1549 C C . GLY A 1 204 ? 9.706 -6.663 19.590 1.00 65.44 204 GLY A C 1
ATOM 1550 O O . GLY A 1 204 ? 9.515 -7.202 20.673 1.00 65.44 204 GLY A O 1
ATOM 1551 N N . LEU A 1 205 ? 10.491 -5.588 19.472 1.00 67.31 205 LEU A N 1
ATOM 1552 C CA . LEU A 1 205 ? 11.121 -4.918 20.612 1.00 67.31 205 LEU A CA 1
ATOM 1553 C C . LEU A 1 205 ? 10.054 -4.358 21.551 1.00 67.31 205 LEU A C 1
ATOM 1555 O O . LEU A 1 205 ? 10.116 -4.573 22.757 1.00 67.31 205 LEU A O 1
ATOM 1559 N N . ARG A 1 206 ? 9.032 -3.687 21.015 1.00 61.28 206 ARG A N 1
ATOM 1560 C CA . ARG A 1 206 ? 7.937 -3.164 21.835 1.00 61.28 206 ARG A CA 1
ATOM 1561 C C . ARG A 1 206 ? 7.107 -4.283 22.475 1.00 61.28 206 ARG A C 1
ATOM 1563 O O . ARG A 1 206 ? 6.672 -4.124 23.609 1.00 61.28 206 ARG A O 1
ATOM 1570 N N . TYR A 1 207 ? 6.952 -5.415 21.790 1.00 61.97 207 TYR A N 1
ATOM 1571 C CA . TYR A 1 207 ? 6.314 -6.623 22.319 1.00 61.97 207 TYR A CA 1
ATOM 1572 C C . TYR A 1 207 ? 7.131 -7.274 23.449 1.00 61.97 207 TYR A C 1
ATOM 1574 O O . TYR A 1 207 ? 6.575 -7.629 24.481 1.00 61.97 207 TYR A O 1
ATOM 1582 N N . TYR A 1 208 ? 8.453 -7.383 23.292 1.00 64.44 208 TYR A N 1
ATOM 1583 C CA . TYR A 1 208 ? 9.333 -8.038 24.264 1.00 64.44 208 TYR A CA 1
ATOM 1584 C C . TYR A 1 208 ? 9.629 -7.169 25.497 1.00 64.44 208 TYR A C 1
ATOM 1586 O O . TYR A 1 208 ? 9.722 -7.675 26.614 1.00 64.44 208 TYR A O 1
ATOM 1594 N N . PHE A 1 209 ? 9.756 -5.850 25.319 1.00 66.06 209 PHE A N 1
ATOM 1595 C CA . PHE A 1 209 ? 10.039 -4.909 26.410 1.00 66.06 209 PHE A CA 1
ATOM 1596 C C . PHE A 1 209 ? 8.774 -4.309 27.052 1.00 66.06 209 PHE A C 1
ATOM 1598 O O . PHE A 1 209 ? 8.852 -3.714 28.130 1.00 66.06 209 PHE A O 1
ATOM 1605 N N . GLY A 1 210 ? 7.598 -4.489 26.443 1.00 56.50 210 GLY A N 1
ATOM 1606 C CA . GLY A 1 210 ? 6.310 -4.095 27.007 1.00 56.50 210 GLY A CA 1
ATOM 1607 C C . GLY A 1 210 ? 5.836 -5.077 28.078 1.00 56.50 210 GLY A C 1
ATOM 1608 O O . GLY A 1 210 ? 5.180 -6.069 27.782 1.00 56.50 210 GLY A O 1
ATOM 1609 N N . ARG A 1 211 ? 6.124 -4.798 29.354 1.00 52.19 211 ARG A N 1
ATOM 1610 C CA . ARG A 1 211 ? 5.513 -5.509 30.492 1.00 52.19 211 ARG A CA 1
ATOM 1611 C C . A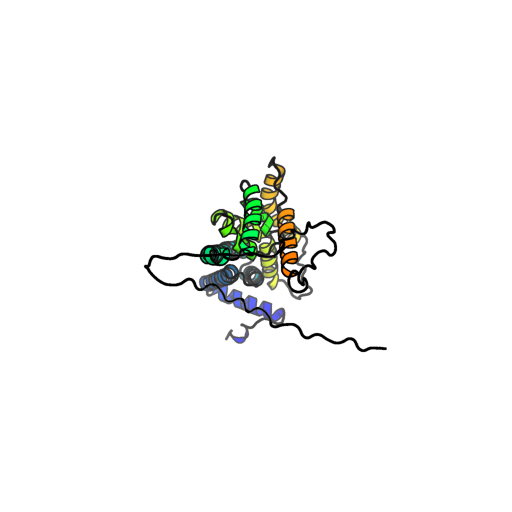RG A 1 211 ? 4.013 -5.186 30.588 1.00 52.19 211 ARG A C 1
ATOM 1613 O O . ARG A 1 211 ? 3.643 -4.321 31.374 1.00 52.19 211 ARG A O 1
ATOM 1620 N N . ARG A 1 212 ? 3.172 -5.878 29.811 1.00 47.78 212 ARG A N 1
ATOM 1621 C CA . ARG A 1 212 ? 1.770 -6.275 30.096 1.00 47.78 212 ARG A CA 1
ATOM 1622 C C . ARG A 1 212 ? 1.126 -6.814 28.816 1.00 47.78 212 ARG A C 1
ATOM 1624 O O . ARG A 1 212 ? 1.311 -6.249 27.745 1.00 47.78 212 ARG A O 1
ATOM 1631 N N . GLY A 1 213 ? 0.413 -7.931 28.961 1.00 50.41 213 GLY A N 1
ATOM 1632 C CA . GLY A 1 213 ? -0.103 -8.766 27.880 1.00 50.41 213 GLY A CA 1
ATOM 1633 C C . GLY A 1 213 ? -0.880 -8.002 26.814 1.00 50.41 213 GLY A C 1
ATOM 1634 O O . GLY A 1 213 ? -2.029 -7.624 27.013 1.00 50.41 213 GLY A O 1
ATOM 1635 N N . VAL A 1 214 ? -0.253 -7.850 25.653 1.00 49.50 214 VAL A N 1
ATOM 1636 C CA . VAL A 1 214 ? -0.960 -7.697 24.387 1.00 49.50 214 VAL A CA 1
ATOM 1637 C C . VAL A 1 214 ? -1.551 -9.076 24.095 1.00 49.50 214 VAL A C 1
ATOM 1639 O O . VAL A 1 214 ? -0.789 -10.020 23.887 1.00 49.50 214 VAL A O 1
ATOM 1642 N N . ARG A 1 215 ? -2.882 -9.231 24.124 1.00 52.59 215 ARG A N 1
ATOM 1643 C CA . ARG A 1 215 ? -3.525 -10.434 23.564 1.00 52.59 215 ARG A CA 1
ATOM 1644 C C . ARG A 1 215 ? -3.027 -10.551 22.130 1.00 52.59 215 ARG A C 1
ATOM 1646 O O . ARG A 1 215 ? -3.102 -9.550 21.414 1.00 52.59 215 ARG A O 1
ATOM 1653 N N . ALA A 1 216 ? -2.423 -11.682 21.763 1.00 55.66 216 ALA A N 1
ATOM 1654 C CA . ALA A 1 216 ? -1.614 -11.742 20.556 1.00 55.66 216 ALA A CA 1
ATOM 1655 C C . ALA A 1 216 ? -2.447 -11.223 19.368 1.00 55.66 216 ALA A C 1
ATOM 1657 O O . ALA A 1 216 ? -3.539 -11.734 19.131 1.00 55.66 216 ALA A O 1
ATOM 1658 N N . PRO A 1 217 ? -1.991 -10.187 18.639 1.00 59.06 217 PRO A N 1
ATOM 1659 C CA . PRO A 1 217 ? -2.761 -9.607 17.538 1.00 59.06 217 PRO A CA 1
ATOM 1660 C C . PRO A 1 217 ? -3.111 -10.650 16.470 1.00 59.06 217 PRO A C 1
ATOM 1662 O O . PRO A 1 217 ? -4.149 -10.534 15.832 1.00 59.06 217 PRO A O 1
ATOM 1665 N N . ALA A 1 218 ? -2.283 -11.693 16.334 1.00 59.22 218 ALA A N 1
ATOM 1666 C CA . ALA A 1 218 ? -2.566 -12.863 15.512 1.00 59.22 218 ALA A CA 1
ATOM 1667 C C . ALA A 1 218 ? -3.710 -13.729 16.072 1.00 59.22 218 ALA A C 1
ATOM 1669 O O . ALA A 1 218 ? -4.585 -14.111 15.312 1.00 59.22 218 ALA A O 1
ATOM 1670 N N . GLU A 1 219 ? -3.754 -13.999 17.381 1.00 62.97 219 GLU A N 1
ATOM 1671 C CA . GLU A 1 219 ? -4.872 -14.732 18.000 1.00 62.97 219 GLU A CA 1
ATOM 1672 C C . GLU A 1 219 ? -6.179 -13.952 17.877 1.00 62.97 219 GLU A C 1
ATOM 1674 O O . GLU A 1 219 ? -7.202 -14.530 17.540 1.00 62.97 219 GLU A O 1
ATOM 1679 N N . ALA A 1 220 ? -6.138 -12.634 18.103 1.00 64.44 220 ALA A N 1
ATOM 1680 C CA . ALA A 1 220 ? -7.295 -11.772 17.904 1.00 64.44 220 ALA A CA 1
ATOM 1681 C C . ALA A 1 220 ? -7.770 -11.809 16.443 1.00 64.44 220 ALA A C 1
ATOM 1683 O O . ALA A 1 220 ? -8.958 -11.965 16.201 1.00 64.44 220 ALA A O 1
ATOM 1684 N N . ALA A 1 221 ? -6.857 -11.722 15.473 1.00 63.16 221 ALA A N 1
ATOM 1685 C CA . ALA A 1 221 ? -7.197 -11.817 14.056 1.00 63.16 221 ALA A CA 1
ATOM 1686 C C . ALA A 1 221 ? -7.833 -13.168 13.682 1.00 63.16 221 ALA A C 1
ATOM 1688 O O . ALA A 1 221 ? -8.861 -13.179 13.018 1.00 63.16 221 ALA A O 1
ATOM 1689 N N . ILE A 1 222 ? -7.273 -14.280 14.171 1.00 62.00 222 ILE A N 1
ATOM 1690 C CA . ILE A 1 222 ? -7.795 -15.636 13.934 1.00 62.00 222 ILE A CA 1
ATOM 1691 C C . ILE A 1 222 ? -9.197 -15.793 14.539 1.00 62.00 222 ILE A C 1
ATOM 1693 O O . ILE A 1 222 ? -10.107 -16.248 13.856 1.00 62.00 222 ILE A O 1
ATOM 1697 N N . THR A 1 223 ? -9.412 -15.344 15.783 1.00 63.88 223 THR A N 1
ATOM 1698 C CA . THR A 1 223 ? -10.747 -15.415 16.406 1.00 63.88 223 THR A CA 1
ATOM 1699 C C . THR A 1 223 ? -11.803 -14.606 15.657 1.00 63.88 223 THR A C 1
ATOM 1701 O O . THR A 1 223 ? -12.972 -14.970 15.668 1.00 63.88 223 THR A O 1
ATOM 1704 N N . LEU A 1 224 ? -11.410 -13.506 15.010 1.00 63.78 224 LEU A N 1
ATOM 1705 C CA . LEU A 1 224 ? -12.347 -12.664 14.267 1.00 63.78 224 LEU A CA 1
ATOM 1706 C C . LEU A 1 224 ? -12.804 -13.322 12.961 1.00 63.78 224 LEU A C 1
ATOM 1708 O O . LEU A 1 224 ? -13.908 -13.038 12.510 1.00 63.78 224 LEU A O 1
ATOM 1712 N N . GLU A 1 225 ? -11.990 -14.197 12.374 1.00 64.44 225 GLU A N 1
ATOM 1713 C CA . GLU A 1 225 ? -12.338 -14.913 11.148 1.00 64.44 225 GLU A CA 1
ATOM 1714 C C . GLU A 1 225 ? -13.106 -16.202 11.365 1.00 64.44 225 GLU A C 1
ATOM 1716 O O . GLU A 1 225 ? -14.029 -16.462 10.601 1.00 64.44 225 GLU A O 1
ATOM 1721 N N . GLU A 1 226 ? -12.794 -16.975 12.409 1.00 62.41 226 GLU A N 1
ATOM 1722 C CA . GLU A 1 226 ? -13.619 -18.134 12.781 1.00 62.41 226 GLU A CA 1
ATOM 1723 C C . GLU A 1 226 ? -15.089 -17.710 12.974 1.00 62.41 226 GLU A C 1
ATOM 1725 O O . GLU A 1 226 ? -16.017 -18.437 12.618 1.00 62.41 226 GLU A O 1
ATOM 1730 N N . GLU A 1 227 ? -15.314 -16.490 13.476 1.00 60.53 227 GLU A N 1
ATOM 1731 C CA . GLU A 1 227 ? -16.643 -15.885 13.580 1.00 60.53 227 GLU A CA 1
ATOM 1732 C C . GLU A 1 227 ? -17.190 -15.329 12.246 1.00 60.53 227 GLU A C 1
ATOM 1734 O O . GLU A 1 227 ? -18.410 -15.240 12.093 1.00 60.53 227 GLU A O 1
ATOM 1739 N N . GLU A 1 228 ? -16.349 -14.948 11.274 1.00 59.53 228 GLU A N 1
ATOM 1740 C CA . GLU A 1 228 ? -16.811 -14.579 9.924 1.00 59.53 228 GLU A CA 1
ATOM 1741 C C . GLU A 1 228 ? -17.236 -15.809 9.119 1.00 59.53 228 GLU A C 1
ATOM 1743 O O . GLU A 1 228 ? -18.356 -15.817 8.611 1.00 59.53 228 GLU A O 1
ATOM 1748 N N . GLU A 1 229 ? -16.411 -16.860 9.073 1.00 56.81 229 GLU A N 1
ATOM 1749 C CA . GLU A 1 229 ? -16.748 -18.126 8.406 1.00 56.81 229 GLU A CA 1
ATOM 1750 C C . GLU A 1 229 ? -17.963 -18.790 9.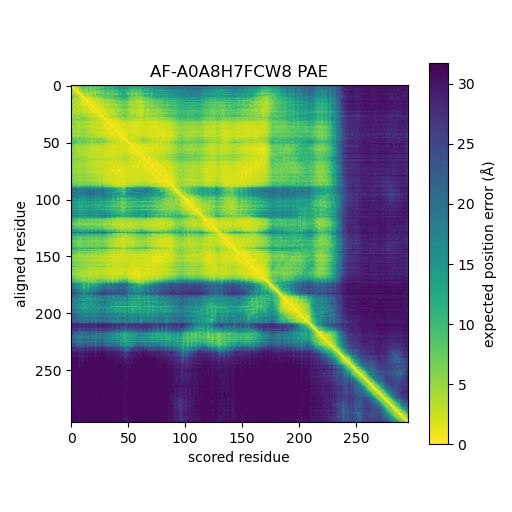069 1.00 56.81 229 GLU A C 1
ATOM 1752 O O . GLU A 1 229 ? -18.909 -19.196 8.394 1.00 56.81 229 GLU A O 1
ATOM 1757 N N . GLY A 1 230 ? -18.017 -18.803 10.406 1.00 50.81 230 GLY A N 1
ATOM 1758 C CA . GLY A 1 230 ? -19.166 -19.323 11.148 1.00 50.81 230 GLY A CA 1
ATOM 1759 C C . GLY A 1 230 ? -20.459 -18.520 10.958 1.00 50.81 230 GLY A C 1
ATOM 1760 O O . GLY A 1 230 ? -21.539 -19.029 11.255 1.00 50.81 230 GLY A O 1
ATOM 1761 N N . ALA A 1 231 ? -20.387 -17.278 10.469 1.00 51.97 231 ALA A N 1
ATOM 1762 C CA . ALA A 1 231 ? -21.559 -16.448 10.193 1.00 51.97 231 ALA A CA 1
ATOM 1763 C C . ALA A 1 231 ? -22.092 -16.604 8.760 1.00 51.97 231 ALA A C 1
ATOM 1765 O O . ALA A 1 231 ? -23.284 -16.364 8.545 1.00 51.97 231 ALA A O 1
ATOM 1766 N N . GLU A 1 232 ? -21.254 -17.005 7.798 1.00 51.34 232 GLU A N 1
ATOM 1767 C CA . GLU A 1 232 ? -21.691 -17.272 6.420 1.00 51.34 232 GLU A CA 1
ATOM 1768 C C . GLU A 1 232 ? -22.511 -18.574 6.316 1.00 51.34 232 GLU A C 1
ATOM 1770 O O . GLU A 1 232 ? -23.456 -18.636 5.527 1.00 51.34 232 GLU A O 1
ATOM 1775 N N . ASP A 1 233 ? -22.267 -19.554 7.194 1.00 48.03 233 ASP A N 1
ATOM 1776 C CA . ASP A 1 233 ? -22.900 -20.884 7.138 1.00 48.03 233 ASP A CA 1
ATOM 1777 C C . ASP A 1 233 ? -24.246 -21.029 7.893 1.00 48.03 233 ASP A C 1
ATOM 1779 O O . ASP A 1 233 ? -24.880 -22.086 7.849 1.00 48.03 233 ASP A O 1
ATOM 1783 N N . VAL A 1 234 ? -24.762 -19.989 8.567 1.00 51.97 234 VAL A N 1
ATOM 1784 C CA . VAL A 1 234 ? -25.988 -20.097 9.406 1.00 51.97 234 VAL A CA 1
ATOM 1785 C C . VAL A 1 234 ? -27.263 -19.663 8.670 1.00 51.97 234 VAL A C 1
ATOM 1787 O O . VAL A 1 234 ? -28.177 -19.066 9.244 1.00 51.97 234 VAL A O 1
ATOM 1790 N N . VAL A 1 235 ? -27.391 -19.989 7.384 1.00 53.03 235 VAL A N 1
ATOM 1791 C CA . VAL A 1 235 ? -28.646 -19.765 6.651 1.00 53.03 235 VAL A CA 1
ATOM 1792 C C . VAL A 1 235 ? -29.053 -21.041 5.908 1.00 53.03 235 VAL A C 1
ATOM 1794 O O . VAL A 1 235 ? -28.351 -21.483 5.009 1.00 53.03 235 VAL A O 1
ATOM 1797 N N . LEU A 1 236 ? -30.236 -21.576 6.271 1.00 54.03 236 LEU A N 1
ATOM 1798 C CA . LEU A 1 236 ? -31.047 -22.622 5.597 1.00 54.03 236 LEU A CA 1
ATOM 1799 C C . LEU A 1 236 ? -31.111 -24.059 6.178 1.00 54.03 236 LEU A C 1
ATOM 1801 O O . LEU A 1 236 ? -31.434 -24.981 5.433 1.00 54.03 236 LEU A O 1
ATOM 1805 N N . ALA A 1 237 ? -30.936 -24.295 7.487 1.00 48.94 237 ALA A N 1
ATOM 1806 C CA . ALA A 1 237 ? -31.282 -25.620 8.058 1.00 48.94 237 ALA A CA 1
ATOM 1807 C C . ALA A 1 237 ? -31.938 -25.637 9.452 1.00 48.94 237 ALA A C 1
ATOM 1809 O O . ALA A 1 237 ? -32.275 -26.709 9.954 1.00 48.94 237 ALA A O 1
ATOM 1810 N N . ALA A 1 238 ? -32.175 -24.489 10.088 1.00 47.66 238 ALA A N 1
ATOM 1811 C CA . ALA A 1 238 ? -32.886 -24.453 11.364 1.00 47.66 238 ALA A CA 1
ATOM 1812 C C . ALA A 1 238 ? -34.380 -24.189 11.130 1.00 47.66 238 ALA A C 1
ATOM 1814 O O . ALA A 1 238 ? -34.830 -23.045 11.116 1.00 47.66 238 ALA A O 1
ATOM 1815 N N . GLY A 1 239 ? -35.154 -25.262 10.941 1.00 55.91 239 GLY A N 1
ATOM 1816 C CA . GLY A 1 239 ? -36.601 -25.209 11.164 1.00 55.91 239 GLY A CA 1
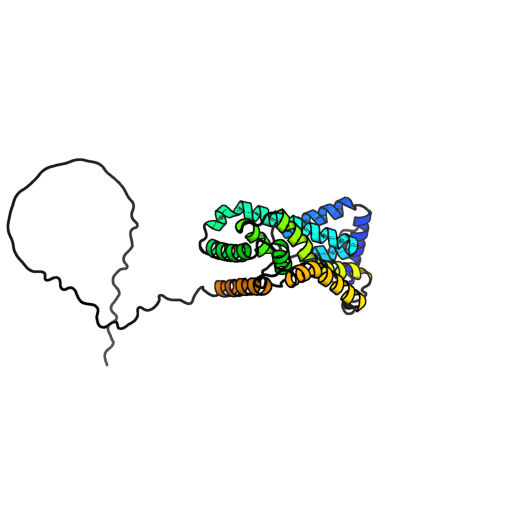ATOM 1817 C C . GLY A 1 239 ? -36.915 -24.821 12.620 1.00 55.91 239 GLY A C 1
ATOM 1818 O O . GLY A 1 239 ? -36.024 -24.900 13.475 1.00 55.91 239 GLY A O 1
ATOM 1819 N N . PRO A 1 240 ? -38.154 -24.397 12.935 1.00 47.00 240 PRO A N 1
ATOM 1820 C CA . PRO A 1 240 ? -38.521 -23.970 14.282 1.00 47.00 240 PRO A CA 1
ATOM 1821 C C . PRO A 1 240 ? -38.127 -25.037 15.307 1.00 47.00 240 PRO A C 1
ATOM 1823 O O . PRO A 1 240 ? -38.404 -26.223 15.111 1.00 47.00 240 PRO A O 1
ATOM 1826 N N . ARG A 1 241 ? -37.459 -24.627 16.394 1.00 49.53 241 ARG A N 1
ATOM 1827 C CA . ARG A 1 241 ? -37.096 -25.533 17.492 1.00 49.53 241 ARG A CA 1
ATOM 1828 C C . ARG A 1 241 ? -38.353 -26.264 17.961 1.00 49.53 241 ARG A C 1
ATOM 1830 O O . ARG A 1 241 ? -39.304 -25.630 18.412 1.00 49.53 241 ARG A O 1
ATOM 1837 N N . ALA A 1 242 ? -38.342 -27.592 17.866 1.00 44.66 242 ALA A N 1
ATOM 1838 C CA . ALA A 1 242 ? -39.398 -28.418 18.428 1.00 44.66 242 ALA A CA 1
ATOM 1839 C C . ALA A 1 242 ? -39.509 -28.126 19.931 1.00 44.66 242 ALA A C 1
ATOM 1841 O O . ALA A 1 242 ? -38.523 -28.235 20.664 1.00 44.66 242 ALA A O 1
ATOM 1842 N N . ALA A 1 243 ? -40.707 -27.743 20.374 1.00 44.28 243 ALA A N 1
ATOM 1843 C CA . ALA A 1 243 ? -41.007 -27.589 21.787 1.00 44.28 243 ALA A CA 1
ATOM 1844 C C . ALA A 1 243 ? -40.695 -28.910 22.522 1.00 44.28 243 ALA A C 1
ATOM 1846 O O . ALA A 1 243 ? -41.024 -29.987 22.006 1.00 44.28 243 ALA A O 1
ATOM 1847 N N . PRO A 1 244 ? -40.051 -28.865 23.701 1.00 40.31 244 PRO A N 1
ATOM 1848 C CA . PRO A 1 244 ? -39.724 -30.072 24.444 1.00 40.31 244 PRO A CA 1
ATOM 1849 C C . PRO A 1 244 ? -41.012 -30.811 24.828 1.00 40.31 244 PRO A C 1
ATOM 1851 O O . PRO A 1 244 ? -41.866 -30.293 25.546 1.00 40.31 244 PRO A O 1
ATOM 1854 N N . LYS A 1 245 ? -41.157 -32.044 24.331 1.00 48.06 245 LYS A N 1
ATOM 1855 C CA . LYS A 1 245 ? -42.193 -32.978 24.777 1.00 48.06 245 LYS A CA 1
ATOM 1856 C C . LYS A 1 245 ? -41.838 -33.457 26.188 1.00 48.06 245 LYS A C 1
ATOM 1858 O O . LYS A 1 245 ? -40.744 -33.974 26.387 1.00 48.06 245 LYS A O 1
ATOM 1863 N N . TYR A 1 246 ? -42.810 -33.345 27.097 1.00 42.75 246 TYR A N 1
ATOM 1864 C CA . TYR A 1 246 ? -42.812 -33.747 28.513 1.00 42.75 246 TYR A CA 1
ATOM 1865 C C . TYR A 1 246 ? -42.187 -32.769 29.520 1.00 42.75 246 TYR A C 1
ATOM 1867 O O . TYR A 1 246 ? -41.104 -32.997 30.047 1.00 42.75 246 TYR A O 1
ATOM 1875 N N . ALA A 1 247 ? -42.977 -31.772 29.919 1.00 35.41 247 ALA A N 1
ATOM 1876 C CA . ALA A 1 247 ? -43.040 -31.359 31.318 1.00 35.41 247 ALA A CA 1
ATOM 1877 C C . ALA A 1 247 ? -44.353 -31.910 31.904 1.00 35.41 247 ALA A C 1
ATOM 1879 O O . ALA A 1 247 ? -45.431 -31.372 31.660 1.00 35.41 247 ALA A O 1
ATOM 1880 N N . LYS A 1 248 ? -44.275 -33.042 32.615 1.00 42.78 248 LYS A N 1
ATOM 1881 C CA . LYS A 1 248 ? -45.275 -33.373 33.641 1.00 42.78 248 LYS A CA 1
ATOM 1882 C C . LYS A 1 248 ? -45.087 -32.335 34.754 1.00 42.78 248 LYS A C 1
ATOM 1884 O O . LYS A 1 248 ? -43.943 -32.084 35.110 1.00 42.78 248 LYS A O 1
ATOM 1889 N N . ASP A 1 249 ? -46.180 -31.760 35.248 1.00 42.81 249 ASP A N 1
ATOM 1890 C CA . ASP A 1 249 ? -46.263 -30.756 36.332 1.00 42.81 249 ASP A CA 1
ATOM 1891 C C . ASP A 1 249 ? -46.401 -29.275 35.930 1.00 42.81 249 ASP A C 1
ATOM 1893 O O . ASP A 1 249 ? -45.872 -28.384 36.592 1.00 42.81 249 ASP A O 1
ATOM 1897 N N . ALA A 1 250 ? -47.220 -28.975 34.917 1.00 35.47 250 ALA A N 1
ATOM 1898 C CA . ALA A 1 250 ? -47.876 -27.667 34.839 1.00 35.47 250 ALA A CA 1
ATOM 1899 C C . ALA A 1 250 ? -49.264 -27.750 35.505 1.00 35.47 250 ALA A C 1
ATOM 1901 O O . ALA A 1 250 ? -50.140 -28.485 35.048 1.00 35.47 250 ALA A O 1
ATOM 1902 N N . ARG A 1 251 ? -49.447 -27.025 36.618 1.00 33.31 251 ARG A N 1
ATOM 1903 C CA . ARG A 1 251 ? -50.728 -26.868 37.330 1.00 33.31 251 ARG A CA 1
ATOM 1904 C C . ARG A 1 251 ? -51.779 -26.270 36.388 1.00 33.31 251 ARG A C 1
ATOM 1906 O O . ARG A 1 251 ? -51.633 -25.132 35.955 1.00 33.31 251 ARG A O 1
ATOM 1913 N N . LEU A 1 252 ? -52.844 -27.022 36.126 1.00 37.34 252 LEU A N 1
ATOM 1914 C CA . LEU A 1 252 ? -54.069 -26.519 35.508 1.00 37.34 252 LEU A CA 1
ATOM 1915 C C . LEU A 1 252 ? -54.813 -25.657 36.535 1.00 37.34 252 LEU A C 1
ATOM 1917 O O . LEU A 1 252 ? -55.212 -26.154 37.588 1.00 37.34 252 LEU A O 1
ATOM 1921 N N . VAL A 1 253 ? -54.965 -24.366 36.243 1.00 37.59 253 VAL A N 1
ATOM 1922 C CA . VAL A 1 253 ? -55.940 -23.509 36.924 1.00 37.59 253 VAL A CA 1
ATOM 1923 C C . VAL A 1 253 ? -57.293 -23.840 36.303 1.00 37.59 253 VAL A C 1
ATOM 1925 O O . VAL A 1 253 ? -57.528 -23.544 35.136 1.00 37.59 253 VAL A O 1
ATOM 1928 N N . LEU A 1 254 ? -58.132 -24.535 37.067 1.00 35.16 254 LEU A N 1
ATOM 1929 C CA . LEU A 1 254 ? -59.538 -24.745 36.744 1.00 35.16 254 LEU A CA 1
ATOM 1930 C C . LEU A 1 254 ? -60.278 -23.439 37.046 1.00 35.16 254 LEU A C 1
ATOM 1932 O O . LEU A 1 254 ? -60.221 -22.957 38.176 1.00 35.16 254 LEU A O 1
ATOM 1936 N N . LEU A 1 255 ? -60.934 -22.873 36.038 1.00 35.22 255 LEU A N 1
ATOM 1937 C CA . LEU A 1 255 ? -62.006 -21.907 36.237 1.00 35.22 255 LEU A CA 1
ATOM 1938 C C . LEU A 1 255 ? -63.306 -22.665 35.964 1.00 35.22 255 LEU A C 1
ATOM 1940 O O . LEU A 1 255 ? -63.515 -23.151 34.854 1.00 35.22 255 LEU A O 1
ATOM 1944 N N . ASP A 1 256 ? -64.081 -22.858 37.030 1.00 32.62 256 ASP A N 1
ATOM 1945 C CA . ASP A 1 256 ? -65.452 -23.357 36.989 1.00 32.62 256 ASP A CA 1
ATOM 1946 C C . ASP A 1 256 ? -66.346 -22.270 36.377 1.00 32.62 256 ASP A C 1
ATOM 1948 O O . ASP A 1 256 ? -66.383 -21.148 36.881 1.00 32.62 256 ASP A O 1
ATOM 1952 N N . ASP A 1 257 ? -67.078 -22.619 35.323 1.00 36.00 257 ASP A N 1
ATOM 1953 C CA . ASP A 1 257 ? -68.228 -21.859 34.837 1.00 36.00 257 ASP A CA 1
ATOM 1954 C C . ASP A 1 257 ? -69.497 -22.567 35.323 1.00 36.00 257 ASP A C 1
ATOM 1956 O O . ASP A 1 257 ? -69.724 -23.711 34.921 1.00 36.00 257 ASP A O 1
ATOM 1960 N N . ALA A 1 258 ? -70.312 -21.903 36.152 1.00 34.16 258 ALA A N 1
ATOM 1961 C CA . ALA A 1 258 ? -71.772 -22.069 36.174 1.00 34.16 258 ALA A CA 1
ATOM 1962 C C . ALA A 1 258 ? -72.473 -21.152 37.203 1.00 34.16 258 ALA A C 1
ATOM 1964 O O . ALA A 1 258 ? -72.246 -21.267 38.406 1.00 34.16 258 ALA A O 1
ATOM 1965 N N . ASP A 1 259 ? -73.406 -20.367 36.656 1.00 32.66 259 ASP A N 1
ATOM 1966 C CA . ASP A 1 259 ? -74.741 -20.025 37.176 1.00 32.66 259 ASP A CA 1
ATOM 1967 C C . ASP A 1 259 ? -74.983 -18.786 38.065 1.00 32.66 259 ASP A C 1
ATOM 1969 O O . ASP A 1 259 ? -74.237 -18.481 38.992 1.00 32.66 259 ASP A O 1
ATOM 1973 N N . ASP A 1 260 ? -76.156 -18.189 37.770 1.00 33.22 260 ASP A N 1
ATOM 1974 C CA . ASP A 1 260 ? -76.995 -17.261 38.558 1.00 33.22 260 ASP A CA 1
ATOM 1975 C C . ASP A 1 260 ? -76.535 -15.788 38.645 1.00 33.22 260 ASP A C 1
ATOM 1977 O O . ASP A 1 260 ? -75.361 -15.503 38.842 1.00 33.22 260 ASP A O 1
ATOM 1981 N N . ASP A 1 261 ? -77.349 -14.732 38.575 1.00 31.75 261 ASP A N 1
ATOM 1982 C CA . ASP A 1 261 ? -78.724 -14.387 38.185 1.00 31.75 261 ASP A CA 1
ATOM 1983 C C . ASP A 1 261 ? -78.898 -12.893 38.579 1.00 31.75 261 ASP A C 1
ATOM 1985 O O . ASP A 1 261 ? -78.142 -12.357 39.385 1.00 31.75 261 ASP A O 1
ATOM 1989 N N . GLY A 1 262 ? -79.891 -12.189 38.022 1.00 28.38 262 GLY A N 1
ATOM 1990 C CA . GLY A 1 262 ? -80.496 -11.036 38.713 1.00 28.38 262 GLY A CA 1
ATOM 1991 C C . GLY A 1 262 ? -79.926 -9.615 38.510 1.00 28.38 262 GLY A C 1
ATOM 1992 O O . GLY A 1 262 ? -78.996 -9.178 39.169 1.00 28.38 262 GLY A O 1
ATOM 1993 N N . GLU A 1 263 ? -80.673 -8.847 37.711 1.00 31.28 263 GLU A N 1
ATOM 1994 C CA . GLU A 1 263 ? -81.194 -7.501 38.027 1.00 31.28 263 GLU A CA 1
ATOM 1995 C C . GLU A 1 263 ? -80.311 -6.214 38.093 1.00 31.28 263 GLU A C 1
ATOM 1997 O O . GLU A 1 263 ? -79.605 -5.936 39.052 1.00 31.28 263 GLU A O 1
ATOM 2002 N N . VAL A 1 264 ? -80.607 -5.318 37.127 1.00 30.31 264 VAL A N 1
ATOM 2003 C CA . VAL A 1 264 ? -81.166 -3.945 37.301 1.00 30.31 264 VAL A CA 1
ATOM 2004 C C . VAL A 1 264 ? -80.247 -2.696 37.475 1.00 30.31 264 VAL A C 1
ATOM 2006 O O . VAL A 1 264 ? -79.505 -2.537 38.433 1.00 30.31 264 VAL A O 1
ATOM 2009 N N . PHE A 1 265 ? -80.545 -1.717 36.592 1.00 26.56 265 PHE A N 1
ATOM 2010 C CA . PHE A 1 265 ? -80.435 -0.236 36.648 1.00 26.56 265 PHE A CA 1
ATOM 2011 C C . PHE A 1 265 ? -79.252 0.512 35.980 1.00 26.56 265 PHE A C 1
ATOM 2013 O O . PHE A 1 265 ? -78.085 0.177 36.115 1.00 26.56 265 PHE A O 1
ATOM 2020 N N . ALA A 1 266 ? -79.639 1.563 35.244 1.00 29.88 266 ALA A N 1
ATOM 2021 C CA . ALA A 1 266 ? -78.940 2.386 34.238 1.00 29.88 266 ALA A CA 1
ATOM 2022 C C . ALA A 1 266 ? -78.410 3.739 34.824 1.00 29.88 266 ALA A C 1
ATOM 2024 O O . ALA A 1 266 ? -78.522 3.908 36.038 1.00 29.88 266 ALA A O 1
ATOM 2025 N N . PRO A 1 267 ? -78.140 4.826 34.047 1.00 51.22 267 PRO A N 1
ATOM 2026 C CA . PRO A 1 267 ? -77.251 5.103 32.888 1.00 51.22 267 PRO A CA 1
ATOM 2027 C C . PRO A 1 267 ? -76.348 6.374 33.119 1.00 51.22 267 PRO A C 1
ATOM 2029 O O . PRO A 1 267 ? -76.122 6.741 34.268 1.00 51.22 267 PRO A O 1
ATOM 2032 N N . TYR A 1 268 ? -75.929 7.063 32.030 1.00 31.62 268 TYR A N 1
ATOM 2033 C CA . TYR A 1 268 ? -75.224 8.372 31.859 1.00 31.62 268 TYR A CA 1
ATOM 2034 C C . TYR A 1 268 ? -73.691 8.295 31.734 1.00 31.62 268 TYR A C 1
ATOM 2036 O O . TYR A 1 268 ? -73.062 7.611 32.529 1.00 31.62 268 TYR A O 1
ATOM 2044 N N . ALA A 1 269 ? -72.985 9.013 30.855 1.00 31.47 269 ALA A N 1
ATOM 2045 C CA . ALA A 1 269 ? -73.236 9.924 29.719 1.00 31.47 269 ALA A CA 1
ATOM 2046 C C . ALA A 1 269 ? -71.829 10.141 29.080 1.00 31.47 269 ALA A C 1
ATOM 2048 O O . ALA A 1 269 ? -70.851 10.138 29.826 1.00 31.47 269 ALA A O 1
ATOM 2049 N N . ASP A 1 270 ? -71.678 9.954 27.767 1.00 32.88 270 ASP A N 1
ATOM 2050 C CA . ASP A 1 270 ? -71.440 10.967 26.707 1.00 32.88 270 ASP A CA 1
ATOM 2051 C C . ASP A 1 270 ? -70.049 11.649 26.677 1.00 32.88 270 ASP A C 1
ATOM 2053 O O . ASP A 1 270 ? -69.544 12.101 27.704 1.00 32.88 270 ASP A O 1
ATOM 2057 N N . ASP A 1 271 ? -69.541 11.744 25.434 1.00 34.06 271 ASP A N 1
ATOM 2058 C CA . ASP A 1 271 ? -68.497 12.628 24.868 1.00 34.06 271 ASP A CA 1
ATOM 2059 C C . ASP A 1 271 ? -67.016 12.268 25.187 1.00 34.06 271 ASP A C 1
ATOM 2061 O O . ASP A 1 271 ? -66.658 12.026 26.335 1.00 34.06 271 ASP A O 1
ATOM 2065 N N . ASP A 1 272 ? -66.039 12.194 24.268 1.00 34.31 272 ASP A N 1
ATOM 2066 C CA . ASP A 1 272 ? -65.893 12.642 22.872 1.00 34.31 272 ASP A CA 1
ATOM 2067 C C . ASP A 1 272 ? -64.589 12.043 22.246 1.00 34.31 272 ASP A C 1
ATOM 2069 O O . ASP A 1 272 ? -63.654 11.719 22.980 1.00 34.31 272 ASP A O 1
ATOM 2073 N N . GLU A 1 273 ? -64.545 11.980 20.900 1.00 37.62 273 GLU A N 1
ATOM 2074 C CA . GLU A 1 273 ? -63.381 11.982 19.957 1.00 37.62 273 GLU A CA 1
ATOM 2075 C C . GLU A 1 273 ? -62.420 10.757 19.905 1.00 37.62 273 GLU A C 1
ATOM 2077 O O . GLU A 1 273 ? -61.616 10.510 20.799 1.00 37.62 273 GLU A O 1
ATOM 2082 N N . GLU A 1 274 ? -62.576 9.832 18.943 1.00 35.53 274 GLU A N 1
ATOM 2083 C CA . GLU A 1 274 ? -62.067 9.783 17.539 1.00 35.53 274 GLU A CA 1
ATOM 2084 C C . GLU A 1 274 ? -60.546 9.541 17.328 1.00 35.53 274 GLU A C 1
ATOM 2086 O O . GLU A 1 274 ? -59.722 10.443 17.433 1.00 35.53 274 GLU A O 1
ATOM 2091 N N . GLU A 1 275 ? -60.256 8.285 16.937 1.00 34.78 275 GLU A N 1
ATOM 2092 C CA . GLU A 1 275 ? -59.456 7.826 15.773 1.00 34.78 275 GLU A CA 1
ATOM 2093 C C . GLU A 1 275 ? -57.979 8.272 15.594 1.00 34.78 275 GLU A C 1
ATOM 2095 O O . GLU A 1 275 ? -57.647 9.447 15.554 1.00 34.78 275 GLU A O 1
ATOM 2100 N N . GLY A 1 276 ? -56.997 7.398 15.343 1.00 33.84 276 GLY A N 1
ATOM 2101 C CA . GLY A 1 276 ? -56.979 5.951 15.144 1.00 33.84 276 GLY A CA 1
ATOM 2102 C C . GLY A 1 276 ? -55.534 5.424 15.189 1.00 33.84 276 GLY A C 1
ATOM 2103 O O . GLY A 1 276 ? -54.598 6.086 14.736 1.00 33.84 276 GLY A O 1
ATOM 2104 N N . GLU A 1 277 ? -55.364 4.234 15.763 1.00 36.31 277 GLU A N 1
ATOM 2105 C CA . GLU A 1 277 ? -54.133 3.441 15.738 1.00 36.31 277 GLU A CA 1
ATOM 2106 C C . GLU A 1 277 ? -54.386 2.227 14.832 1.00 36.31 277 GLU A C 1
ATOM 2108 O O . GLU A 1 277 ? -55.200 1.363 15.154 1.00 36.31 277 GLU A O 1
ATOM 2113 N N . ASP A 1 278 ? -53.715 2.176 13.679 1.00 40.09 278 ASP A N 1
ATOM 2114 C CA . ASP A 1 278 ? -53.706 0.995 12.814 1.00 40.09 278 ASP A CA 1
ATOM 2115 C C . ASP A 1 278 ? -52.761 -0.056 13.425 1.00 40.09 278 ASP A C 1
ATOM 2117 O O . ASP A 1 278 ? -51.550 -0.044 13.190 1.00 40.09 278 ASP A O 1
ATOM 2121 N N . GLU A 1 279 ? -53.318 -0.957 14.237 1.00 43.31 279 GLU A N 1
ATOM 2122 C CA . GLU A 1 279 ? -52.674 -2.211 14.632 1.00 43.31 279 GLU A CA 1
ATOM 2123 C C . GLU A 1 279 ? -52.801 -3.265 13.517 1.00 43.31 279 GLU A C 1
ATOM 2125 O O . GLU A 1 279 ? -53.854 -3.464 12.905 1.00 43.31 279 GLU A O 1
ATOM 2130 N N . ASP A 1 280 ? -51.689 -3.956 13.262 1.00 44.62 280 ASP A N 1
ATOM 2131 C CA . ASP A 1 280 ? -51.524 -4.982 12.238 1.00 44.62 280 ASP A CA 1
ATOM 2132 C C . ASP A 1 280 ? -52.538 -6.136 12.370 1.00 44.62 280 ASP A C 1
ATOM 2134 O O . ASP A 1 280 ? -52.549 -6.905 13.334 1.00 44.62 280 ASP A O 1
ATOM 2138 N N . ILE A 1 281 ? -53.338 -6.324 11.319 1.00 45.38 281 ILE A N 1
ATOM 2139 C CA . ILE A 1 281 ? -54.202 -7.491 11.114 1.00 45.38 281 ILE A CA 1
ATOM 2140 C C . ILE A 1 281 ? -53.323 -8.737 10.923 1.00 45.38 281 ILE A C 1
ATOM 2142 O O . ILE A 1 281 ? -52.756 -8.971 9.852 1.00 45.38 281 ILE A O 1
ATOM 2146 N N . ILE A 1 282 ? -53.246 -9.586 11.948 1.00 43.41 282 ILE A N 1
ATOM 2147 C CA . ILE A 1 282 ? -52.716 -10.946 11.822 1.00 43.41 282 ILE A CA 1
ATOM 2148 C C . ILE A 1 282 ? -53.797 -11.814 11.164 1.00 43.41 282 ILE A C 1
ATOM 2150 O O . ILE A 1 282 ? -54.827 -12.120 11.760 1.00 43.41 282 ILE A O 1
ATOM 2154 N N . LEU A 1 283 ? -53.555 -12.224 9.917 1.00 44.75 283 LEU A N 1
ATOM 2155 C CA . LEU A 1 283 ? -54.347 -13.238 9.220 1.00 44.75 283 LEU A CA 1
ATOM 2156 C C . LEU A 1 283 ? -54.171 -14.596 9.921 1.00 44.75 283 LEU A C 1
ATOM 2158 O O . LEU A 1 283 ? -53.184 -15.298 9.686 1.00 44.75 283 LEU A O 1
ATOM 2162 N N . GLU A 1 284 ? -55.123 -14.980 10.772 1.00 45.78 284 GLU A N 1
ATOM 2163 C CA . GLU A 1 284 ? -55.212 -16.349 11.281 1.00 45.78 284 GLU A CA 1
ATOM 2164 C C . GLU A 1 284 ? -55.491 -17.326 10.130 1.00 45.78 284 GLU A C 1
ATOM 2166 O O . GLU A 1 284 ? -56.422 -17.177 9.334 1.00 45.78 284 GLU A O 1
ATOM 2171 N N . ALA A 1 285 ? -54.629 -18.338 10.027 1.00 49.56 285 ALA A N 1
ATOM 2172 C CA . ALA A 1 285 ? -54.729 -19.408 9.054 1.00 49.56 285 ALA A CA 1
ATOM 2173 C C . ALA A 1 285 ? -56.023 -20.216 9.257 1.00 49.56 285 ALA A C 1
ATOM 2175 O O . ALA A 1 285 ? -56.346 -20.633 10.368 1.00 49.56 285 ALA A O 1
ATOM 2176 N N . GLY A 1 286 ? -56.741 -20.469 8.158 1.00 51.75 286 GLY A N 1
ATOM 2177 C CA . GLY A 1 286 ? -57.951 -21.291 8.150 1.00 51.75 286 GLY A CA 1
ATOM 2178 C C . GLY A 1 286 ? -57.725 -22.728 8.658 1.00 51.75 286 GLY A C 1
ATOM 2179 O O . GLY A 1 286 ? -56.592 -23.217 8.692 1.00 51.75 286 GLY A O 1
ATOM 2180 N N . PRO A 1 287 ? -58.800 -23.435 9.046 1.00 52.81 287 PRO A N 1
ATOM 2181 C CA . PRO A 1 287 ? -58.694 -24.717 9.735 1.00 52.81 287 PRO A CA 1
ATOM 2182 C C . PRO A 1 287 ? -58.100 -25.816 8.841 1.00 52.81 287 PRO A C 1
ATOM 2184 O O . PRO A 1 287 ? -58.415 -25.931 7.655 1.00 52.81 287 PRO A O 1
ATOM 2187 N N . ALA A 1 288 ? -57.243 -26.654 9.432 1.00 53.62 288 ALA A N 1
ATOM 2188 C CA . ALA A 1 288 ? -56.545 -27.736 8.742 1.00 53.62 288 ALA A CA 1
ATOM 2189 C C . ALA A 1 288 ? -57.474 -28.917 8.391 1.00 53.62 288 ALA A C 1
ATOM 2191 O O . ALA A 1 288 ? -58.258 -29.391 9.214 1.00 53.62 288 ALA A O 1
ATOM 2192 N N . LEU A 1 289 ? -57.343 -29.424 7.160 1.00 45.66 289 LEU A N 1
ATOM 2193 C CA . LEU A 1 289 ? -58.068 -30.585 6.636 1.00 45.66 289 LEU A CA 1
ATOM 2194 C C . LEU A 1 289 ? -57.689 -31.877 7.382 1.00 45.66 289 LEU A C 1
ATOM 2196 O O . LEU A 1 289 ? -56.519 -32.251 7.457 1.00 45.66 289 LEU A O 1
ATOM 2200 N N . VAL A 1 290 ? -58.697 -32.599 7.876 1.00 46.00 290 VAL A N 1
ATOM 2201 C CA . VAL A 1 290 ? -58.543 -33.905 8.534 1.00 46.00 290 VAL A CA 1
ATOM 2202 C C . VAL A 1 290 ? -58.399 -35.007 7.479 1.00 46.00 290 VAL A C 1
ATOM 2204 O O . VAL A 1 290 ? -59.344 -35.304 6.748 1.00 46.00 290 VAL A O 1
ATOM 2207 N N . LEU A 1 291 ? -57.234 -35.659 7.415 1.00 47.22 291 LEU A N 1
ATOM 2208 C CA . LEU A 1 291 ? -57.048 -36.893 6.645 1.00 47.22 291 LEU A CA 1
ATOM 2209 C C . LEU A 1 291 ? -57.533 -38.097 7.465 1.00 47.22 291 LEU A C 1
ATOM 2211 O O . LEU A 1 291 ? -57.025 -38.385 8.548 1.00 47.22 291 LEU A O 1
ATOM 2215 N N . LYS A 1 292 ? -58.532 -38.806 6.932 1.00 43.94 292 LYS A N 1
ATOM 2216 C CA . LYS A 1 292 ? -59.091 -40.035 7.510 1.00 43.94 292 LYS A CA 1
ATOM 2217 C C . LYS A 1 292 ? -58.083 -41.191 7.371 1.00 43.94 292 LYS A C 1
ATOM 2219 O O . LYS A 1 292 ? -57.566 -41.383 6.270 1.00 43.94 292 LYS A O 1
ATOM 2224 N N . PRO A 1 293 ? -57.824 -42.000 8.416 1.00 45.28 293 PRO A N 1
ATOM 2225 C CA . PRO A 1 293 ? -56.978 -43.179 8.271 1.00 45.28 293 PRO A CA 1
ATOM 2226 C C . PRO A 1 293 ? -57.714 -44.253 7.456 1.00 45.28 293 PRO A C 1
ATOM 2228 O O . PRO A 1 293 ? -58.869 -44.583 7.739 1.00 45.28 293 PRO A O 1
ATOM 2231 N N . ALA A 1 294 ? -57.044 -44.784 6.431 1.00 39.12 294 ALA A N 1
ATOM 2232 C CA . ALA A 1 294 ? -57.482 -45.979 5.719 1.00 39.12 294 ALA A CA 1
ATOM 2233 C C . ALA A 1 294 ? -57.431 -47.173 6.686 1.00 39.12 294 ALA A C 1
ATOM 2235 O O . ALA A 1 294 ? -56.407 -47.421 7.320 1.00 39.12 294 ALA A O 1
ATOM 2236 N N . GLY A 1 295 ? -58.565 -47.852 6.850 1.00 51.72 295 GLY A N 1
ATOM 2237 C CA . GLY A 1 295 ? -58.671 -49.062 7.658 1.00 51.72 295 GLY A CA 1
ATOM 2238 C C . GLY A 1 295 ? -58.190 -50.303 6.904 1.00 51.72 295 GLY A C 1
ATOM 2239 O O . GLY A 1 295 ? -58.381 -50.364 5.695 1.00 51.72 295 GLY A O 1
ATOM 2240 N N . GLN A 1 296 ? -57.643 -51.239 7.695 1.00 38.81 296 GLN A N 1
ATOM 2241 C CA . GLN A 1 296 ? -57.347 -52.668 7.458 1.00 38.81 296 GLN A CA 1
ATOM 2242 C C . GLN A 1 296 ? -56.569 -53.060 6.197 1.00 38.81 296 GLN A C 1
ATOM 2244 O O . GLN A 1 296 ? -57.113 -52.969 5.079 1.00 38.81 296 GLN A O 1
#

Secondary structure (DSSP, 8-state):
--GGG-S---SHHHHHHHHHHHHHHHHHSHHHHHHHHHHHHHHHHHTT-TTHHHHHHHHHHHH-HHHHHHHHHHHHHHHHHHHHHHHHHHHHHHTTSHHHHHHHHHHHHHHHHTGGGHHHHHHHHHHSS-S-HHHHHHHTTTTT--HHHHHHHHHHHTHHHHHHHHHHHHGGGT-SSGGG--TT-HHHHHHHHHHHHHHHHHHHHHHHH--S----HHHHHHHHHHHHHHHHS-SS--PPPPPPS--------------------------------------PPPPPP-PPPPP-

Nearest PDB structures (foldseek):
  2z0n-assembly1_A-2  TM=1.503E-01  e=6.726E+00  Homo sapiens